Protein AF-A0A1M6JVW1-F1 (afdb_monomer)

Nearest PDB structures (foldseek):
  2lig-assembly1_B  TM=2.835E-01  e=4.542E+00  Salmonella enterica subsp. enterica serovar Typhimurium
  6xz6-assembly2_C  TM=2.545E-01  e=8.395E+00  Trypanosoma brucei brucei TREU927

Solvent-accessible surface area (backbone atoms only — not comparable to full-atom values): 13977 Å² total; per-residue (Å²): 130,88,79,77,76,83,49,75,65,58,50,50,55,51,52,51,50,34,52,52,52,42,52,51,48,53,54,50,50,53,50,36,54,55,52,48,54,52,40,54,51,52,52,25,48,53,46,6,62,68,67,74,52,54,47,70,60,35,36,55,57,49,75,70,47,89,53,65,68,56,51,53,49,53,47,52,52,44,42,67,74,35,76,91,44,52,88,51,43,68,60,50,52,56,46,49,57,50,50,61,62,48,43,57,58,53,54,45,62,76,46,32,36,79,42,76,39,42,62,66,71,41,51,78,72,71,46,64,73,81,47,37,48,51,43,34,31,48,30,90,82,56,83,53,73,68,55,68,70,51,74,64,54,50,71,65,63,49,49,54,49,40,53,53,49,50,54,45,42,51,52,50,51,57,49,49,64,62,47,46,56,74,65,44,48,65,54,51,54,50,50,54,52,53,51,52,54,33,55,77,69,72,53,85,81,78,94,69,84,58,70,66,59,61,50,50,54,51,58,49,62,76,56,65,81,80,69,74,90,77,82,84,83,87,86,86,84,88,131

Sequence (239 aa):
MNEEEPTEADITELEELRIELTENYYGAIGKGISAWSRTESGLVVIAALLLDTKQEKAGLILYSIANFHSWLAIIDELFEMDPRYRALRPDWTVIANRLKKLNDTRVRLAHHALESGKGIEAIVAGEDIEMLLPSLKPSKYDTRTKSKKHSPLQIEQLADFVDELAVVSKGLGELLKRMAPIFLEPKKKLVERVRELRRMAGVVEPEVESTAEKFLKHIDMLNVVGTRDGEHRDQSDGK

Radius of gyration: 25.42 Å; Cα contacts (8 Å, |Δi|>4): 180; chains: 1; bounding box: 47×46×93 Å

Secondary structure (DSSP, 8-state):
---PPPPHHHHHHHHHHHHHHHHHHHHHHHHHHHHHHHHHHHHHHHHHHHTTS-HHHHHHHHHT---HHHHHHHHHHHHHH-GGGGGGHHHHHHHHHHHHHHHHHHHHHHHEEEE----HHHHHTT--GGGTS-EEEE-TT---TTGGGSPPBPHHHHHHHHHHHHHHHHHHHHHHHHHHHHHHHHHHHHHHHHHHHHHHTTPPPPP---HHHHHHHHHHHHHTTSSTTSSS-------

Organism: NCBI:txid722472

Foldseek 3Di:
DPPPDDDPVNLVVLVVVLVVLVVLVVVLLVLLVVLVVLLVLLLLLLQCLLVVHDSVVSNVVCVVDPDPLVSLVSSLVSCVVDPLNVVVNVLSVVLSVLVVVLVVVVVLSVFWDWDSADGCVCVVVVHDPVRHHIWTAGDPPDPDPVSNPDDIQDSVNSVVSSVSSLVSLVSSLVSCVVSLCSRCVVVVVVVVVVVVVCVVVVHDDDDDDDPSVVVVVVSVVSVPPSPPPPPPPDPPDDD

Structure (mmCIF, N/CA/C/O backbone):
data_AF-A0A1M6JVW1-F1
#
_entry.id   AF-A0A1M6JVW1-F1
#
loop_
_atom_site.group_PDB
_atom_site.id
_atom_site.type_symbol
_atom_site.label_atom_id
_atom_site.label_alt_id
_atom_site.label_comp_id
_atom_site.label_asym_id
_atom_site.label_entity_id
_atom_site.label_seq_id
_atom_site.pdbx_PDB_ins_code
_atom_site.Cartn_x
_atom_site.Cartn_y
_atom_site.Cartn_z
_atom_site.occupancy
_atom_site.B_iso_or_equiv
_atom_site.auth_seq_id
_atom_site.auth_comp_id
_atom_site.auth_asym_id
_atom_site.auth_atom_id
_atom_site.pdbx_PDB_model_num
ATOM 1 N N . MET A 1 1 ? 18.459 -5.375 -49.445 1.00 44.84 1 MET A N 1
ATOM 2 C CA . MET A 1 1 ? 17.618 -4.206 -49.127 1.00 44.84 1 MET A CA 1
ATOM 3 C C . MET A 1 1 ? 18.587 -3.090 -48.803 1.00 44.84 1 MET A C 1
ATOM 5 O O . MET A 1 1 ? 19.509 -3.367 -48.052 1.00 44.84 1 MET A O 1
ATOM 9 N N . ASN A 1 2 ? 18.479 -1.922 -49.439 1.00 47.91 2 ASN A N 1
ATOM 10 C CA . ASN A 1 2 ? 19.226 -0.754 -48.970 1.00 47.91 2 ASN A CA 1
ATOM 11 C C . ASN A 1 2 ? 18.579 -0.357 -47.645 1.00 47.91 2 ASN A C 1
ATOM 13 O O . ASN A 1 2 ? 17.420 0.049 -47.648 1.00 47.91 2 ASN A O 1
ATOM 17 N N . GLU A 1 3 ? 19.275 -0.583 -46.540 1.00 59.09 3 GLU A N 1
ATOM 18 C CA . GLU A 1 3 ? 18.918 0.022 -45.262 1.00 59.09 3 GLU A CA 1
ATOM 19 C C . GLU A 1 3 ? 19.263 1.506 -45.405 1.00 59.09 3 GLU A C 1
ATOM 21 O O . GLU A 1 3 ? 20.431 1.862 -45.550 1.00 59.09 3 GLU A O 1
ATOM 26 N N . GLU A 1 4 ? 18.240 2.352 -45.531 1.00 72.12 4 GLU A N 1
ATOM 27 C CA . GLU A 1 4 ? 18.428 3.800 -45.466 1.00 72.12 4 GLU A CA 1
ATOM 28 C C . GLU A 1 4 ? 19.007 4.142 -44.090 1.00 72.12 4 GLU A C 1
ATOM 30 O O . GLU A 1 4 ? 18.475 3.718 -43.063 1.00 72.12 4 GLU A O 1
ATOM 35 N N . GLU A 1 5 ? 20.131 4.861 -44.077 1.00 75.06 5 GLU A N 1
ATOM 36 C CA . GLU A 1 5 ? 20.726 5.352 -42.836 1.00 75.06 5 GLU A CA 1
ATOM 37 C C . GLU A 1 5 ? 19.752 6.335 -42.150 1.00 75.06 5 GLU A C 1
ATOM 39 O O . GLU A 1 5 ? 19.124 7.137 -42.849 1.00 75.06 5 GLU A O 1
ATOM 44 N N . PRO A 1 6 ? 19.618 6.304 -40.807 1.00 77.19 6 PRO A N 1
ATOM 45 C CA . PRO A 1 6 ? 18.737 7.216 -40.077 1.00 77.19 6 PRO A CA 1
ATOM 46 C C . PRO A 1 6 ? 19.098 8.680 -40.342 1.00 77.19 6 PRO A C 1
ATOM 48 O O . PRO A 1 6 ? 20.276 9.046 -40.340 1.00 77.19 6 PRO A O 1
ATOM 51 N N . THR A 1 7 ? 18.095 9.536 -40.525 1.00 85.00 7 THR A N 1
ATOM 52 C CA . THR A 1 7 ? 18.314 10.976 -40.687 1.00 85.00 7 THR A CA 1
ATOM 53 C C . THR A 1 7 ? 18.549 11.664 -39.336 1.00 85.00 7 THR A C 1
ATOM 55 O O . THR A 1 7 ? 18.210 11.143 -38.274 1.00 85.00 7 THR A O 1
ATOM 58 N N . GLU A 1 8 ? 19.107 12.879 -39.354 1.00 82.50 8 GLU A N 1
ATOM 59 C CA . GLU A 1 8 ? 19.278 13.708 -38.146 1.00 82.50 8 GLU A CA 1
ATOM 60 C C . GLU A 1 8 ? 17.934 14.030 -37.458 1.00 82.50 8 GLU A C 1
ATOM 62 O O . GLU A 1 8 ? 17.864 14.144 -36.231 1.00 82.50 8 GLU A O 1
ATOM 67 N N . ALA A 1 9 ? 16.852 14.120 -38.239 1.00 85.19 9 ALA A N 1
ATOM 68 C CA . ALA A 1 9 ? 15.501 14.295 -37.716 1.00 85.19 9 ALA A CA 1
ATOM 69 C C . ALA A 1 9 ? 15.025 13.048 -36.952 1.00 85.19 9 ALA A C 1
ATOM 71 O O . ALA A 1 9 ? 14.539 13.188 -35.832 1.00 85.19 9 ALA A O 1
ATOM 72 N N . ASP A 1 10 ? 15.255 11.846 -37.498 1.00 81.62 10 ASP A N 1
ATOM 73 C CA . ASP A 1 10 ? 14.902 10.579 -36.837 1.00 81.62 10 ASP A CA 1
ATOM 74 C C . ASP A 1 10 ? 15.668 10.405 -35.513 1.00 81.62 10 ASP A C 1
ATOM 76 O O . ASP A 1 10 ? 15.119 9.933 -34.516 1.00 81.62 10 ASP A O 1
ATOM 80 N N . ILE A 1 11 ? 16.939 10.833 -35.485 1.00 81.38 11 ILE A N 1
ATOM 81 C CA . ILE A 1 11 ? 17.765 10.848 -34.268 1.00 81.38 11 ILE A CA 1
ATOM 82 C C . ILE A 1 11 ? 17.163 11.753 -33.196 1.00 81.38 11 ILE A C 1
ATOM 84 O O . ILE A 1 11 ? 17.065 11.356 -32.033 1.00 81.38 11 ILE A O 1
ATOM 88 N N . THR A 1 12 ? 16.755 12.956 -33.592 1.00 84.44 12 THR A N 1
ATOM 89 C CA . THR A 1 12 ? 16.195 13.951 -32.674 1.00 84.44 12 THR A CA 1
ATOM 90 C C . THR A 1 12 ? 14.861 13.482 -32.096 1.00 84.44 12 THR A C 1
ATOM 92 O O . THR A 1 12 ? 14.681 13.515 -30.881 1.00 84.44 12 THR A O 1
ATOM 95 N N . GLU A 1 13 ? 13.960 12.972 -32.940 1.00 85.69 13 GLU A N 1
ATOM 96 C CA . GLU A 1 13 ? 12.643 12.481 -32.516 1.00 85.69 13 GLU A CA 1
ATOM 97 C C . GLU A 1 13 ? 12.758 11.316 -31.519 1.00 85.69 13 GLU A C 1
ATOM 99 O O . GLU A 1 13 ? 12.069 11.289 -30.497 1.00 85.69 13 GLU A O 1
ATOM 104 N N . LEU A 1 14 ? 13.671 10.367 -31.759 1.00 82.06 14 LEU A N 1
ATOM 105 C CA . LEU A 1 14 ? 13.857 9.250 -30.833 1.00 82.06 14 LEU A CA 1
ATOM 106 C C . LEU A 1 14 ? 14.449 9.698 -29.490 1.00 82.06 14 LEU A C 1
ATOM 108 O O . LEU A 1 14 ? 14.078 9.166 -28.442 1.00 82.06 14 LEU A O 1
ATOM 112 N N . GLU A 1 15 ? 15.379 10.652 -29.503 1.00 83.06 15 GLU A N 1
ATOM 113 C CA . GLU A 1 15 ? 15.963 11.200 -28.279 1.00 83.06 15 GLU A CA 1
ATOM 114 C C . GLU A 1 15 ? 14.897 11.907 -27.430 1.00 83.06 15 GLU A C 1
ATOM 116 O O . GLU A 1 15 ? 14.817 11.667 -26.222 1.00 83.06 15 GLU A O 1
ATOM 121 N N . GLU A 1 16 ? 14.028 12.703 -28.059 1.00 87.25 16 GLU A N 1
ATOM 122 C CA . GLU A 1 16 ? 12.881 13.338 -27.401 1.00 87.25 16 GLU A CA 1
ATOM 123 C C . GLU A 1 16 ? 11.942 12.295 -26.780 1.00 87.25 16 GLU A C 1
ATOM 125 O O . GLU A 1 16 ? 11.627 12.376 -25.587 1.00 87.25 16 GLU A O 1
ATOM 130 N N . LEU A 1 17 ? 11.581 11.253 -27.536 1.00 85.19 17 LEU A N 1
ATOM 131 C CA . LEU A 1 17 ? 10.746 10.156 -27.043 1.00 85.19 17 LEU A CA 1
ATOM 132 C C . LEU A 1 17 ? 11.397 9.418 -25.860 1.00 85.19 17 LEU A C 1
ATOM 134 O O . LEU A 1 17 ? 10.728 9.059 -24.887 1.00 85.19 17 LEU A O 1
ATOM 138 N N . ARG A 1 18 ? 12.714 9.188 -25.908 1.00 84.19 18 ARG A N 1
ATOM 139 C CA . ARG A 1 18 ? 13.466 8.530 -24.828 1.00 84.19 18 ARG A CA 1
ATOM 140 C C . ARG A 1 18 ? 13.442 9.354 -23.546 1.00 84.19 18 ARG A C 1
ATOM 142 O O . ARG A 1 18 ? 13.284 8.784 -22.459 1.00 84.19 18 ARG A O 1
ATOM 149 N N . ILE A 1 19 ? 13.613 10.670 -23.660 1.00 86.19 19 ILE A N 1
ATOM 150 C CA . ILE A 1 19 ? 13.535 11.601 -22.529 1.00 86.19 19 ILE A CA 1
ATOM 151 C C . ILE A 1 19 ? 12.128 11.557 -21.931 1.00 86.19 19 ILE A C 1
ATOM 153 O O . ILE A 1 19 ? 11.995 11.295 -20.734 1.00 86.19 19 ILE A O 1
ATOM 157 N N . GLU A 1 20 ? 11.089 11.700 -22.757 1.00 88.56 20 GLU A N 1
ATOM 158 C CA . GLU A 1 20 ? 9.693 11.667 -22.308 1.00 88.56 20 GLU A CA 1
ATOM 159 C C . GLU A 1 20 ? 9.360 10.356 -21.574 1.00 88.56 20 GLU A C 1
ATOM 161 O O . GLU A 1 20 ? 8.833 10.360 -20.458 1.00 88.56 20 GLU A O 1
ATOM 166 N N . LEU A 1 21 ? 9.727 9.208 -22.152 1.00 85.62 21 LEU A N 1
ATOM 167 C CA . LEU A 1 21 ? 9.508 7.902 -21.527 1.00 85.62 21 LEU A CA 1
ATOM 168 C C . LEU A 1 21 ? 10.261 7.765 -20.201 1.00 85.62 21 LEU A C 1
ATOM 170 O O . LEU A 1 21 ? 9.717 7.228 -19.236 1.00 85.62 21 LEU A O 1
ATOM 174 N N . THR A 1 22 ? 11.496 8.262 -20.128 1.00 87.62 22 THR A N 1
ATOM 175 C CA . THR A 1 22 ? 12.300 8.246 -18.898 1.00 87.62 22 THR A CA 1
ATOM 176 C C . THR A 1 22 ? 11.616 9.040 -17.786 1.00 87.62 22 THR A C 1
ATOM 178 O O . THR A 1 22 ? 11.497 8.552 -16.657 1.00 87.62 22 THR A O 1
ATOM 181 N N . GLU A 1 23 ? 11.127 10.241 -18.095 1.00 89.00 23 GLU A N 1
ATOM 182 C CA . GLU A 1 23 ? 10.382 11.076 -17.149 1.00 89.00 23 GLU A CA 1
ATOM 183 C C . GLU A 1 23 ? 9.087 10.396 -16.692 1.00 89.00 23 GLU A C 1
ATOM 185 O O . GLU A 1 23 ? 8.802 10.346 -15.488 1.00 89.00 23 GLU A O 1
ATOM 190 N N . ASN A 1 24 ? 8.351 9.785 -17.624 1.00 88.06 24 ASN A N 1
ATOM 191 C CA . ASN A 1 24 ? 7.141 9.021 -17.330 1.00 88.06 24 ASN A CA 1
ATOM 192 C C . ASN A 1 24 ? 7.422 7.843 -16.384 1.00 88.06 24 ASN A C 1
ATOM 194 O O . ASN A 1 24 ? 6.694 7.657 -15.403 1.00 88.06 24 ASN A O 1
ATOM 198 N N . TYR A 1 25 ? 8.510 7.095 -16.604 1.00 89.56 25 TYR A N 1
ATOM 199 C CA . TYR A 1 25 ? 8.944 6.037 -15.689 1.00 89.56 25 TYR A CA 1
ATOM 200 C C . TYR A 1 25 ? 9.230 6.585 -14.290 1.00 89.56 25 TYR A C 1
ATOM 202 O O . TYR A 1 25 ? 8.686 6.065 -13.315 1.00 89.56 25 TYR A O 1
ATOM 210 N N . TYR A 1 26 ? 10.040 7.640 -14.156 1.00 89.75 26 TYR A N 1
ATOM 211 C CA . TYR A 1 26 ? 10.345 8.215 -12.841 1.00 89.75 26 TYR A CA 1
ATOM 212 C C . TYR A 1 26 ? 9.090 8.700 -12.112 1.00 89.75 26 TYR A C 1
ATOM 214 O O . TYR A 1 26 ? 8.916 8.410 -10.923 1.00 89.75 26 TYR A O 1
ATOM 222 N N . GLY A 1 27 ? 8.193 9.385 -12.823 1.00 90.19 27 GLY A N 1
ATOM 223 C CA . GLY A 1 27 ? 6.918 9.838 -12.278 1.00 90.19 27 GLY A CA 1
ATOM 224 C C . GLY A 1 27 ? 6.055 8.675 -11.786 1.00 90.19 27 GLY A C 1
ATOM 225 O O . GLY A 1 27 ? 5.555 8.702 -10.657 1.00 90.19 27 GLY A O 1
ATOM 226 N N . ALA A 1 28 ? 5.916 7.624 -12.594 1.00 90.12 28 ALA A N 1
ATOM 227 C CA . ALA A 1 28 ? 5.125 6.447 -12.252 1.00 90.12 28 ALA A CA 1
ATOM 228 C C . ALA A 1 28 ? 5.736 5.649 -11.082 1.00 90.12 28 ALA A C 1
ATOM 230 O O . ALA A 1 28 ? 5.013 5.253 -10.164 1.00 90.12 28 ALA A O 1
ATOM 231 N N . ILE A 1 29 ? 7.065 5.489 -11.040 1.00 91.75 29 ILE A N 1
ATOM 232 C CA . ILE A 1 29 ? 7.781 4.835 -9.931 1.00 91.75 29 ILE A CA 1
ATOM 233 C C . ILE A 1 29 ? 7.556 5.616 -8.634 1.00 91.75 29 ILE A C 1
ATOM 235 O O . ILE A 1 29 ? 7.189 5.032 -7.611 1.00 91.75 29 ILE A O 1
ATOM 239 N N . GLY A 1 30 ? 7.740 6.940 -8.671 1.00 91.44 30 GLY A N 1
ATOM 240 C CA . GLY A 1 30 ? 7.556 7.810 -7.511 1.00 91.44 30 GLY A CA 1
ATOM 241 C C . GLY A 1 30 ? 6.132 7.745 -6.956 1.00 91.44 30 GLY A C 1
ATOM 242 O O . GLY A 1 30 ? 5.944 7.596 -5.742 1.00 91.44 30 GLY A O 1
ATOM 243 N N . LYS A 1 31 ? 5.125 7.777 -7.841 1.00 90.88 31 LYS A N 1
ATOM 244 C CA . LYS A 1 31 ? 3.711 7.587 -7.477 1.00 90.88 31 LYS A CA 1
ATOM 245 C C . LYS A 1 31 ? 3.474 6.213 -6.848 1.00 90.88 31 LYS A C 1
ATOM 247 O O . LYS A 1 31 ? 2.900 6.144 -5.761 1.00 90.88 31 LYS A O 1
ATOM 252 N N . GLY A 1 32 ? 3.967 5.144 -7.474 1.00 92.06 32 GLY A N 1
ATOM 253 C CA . GLY A 1 32 ? 3.811 3.770 -6.993 1.00 92.06 32 GLY A CA 1
ATOM 254 C C . GLY A 1 32 ? 4.416 3.540 -5.606 1.00 92.06 32 GLY A C 1
ATOM 255 O O . GLY A 1 32 ? 3.738 3.029 -4.715 1.00 92.06 32 GLY A O 1
ATOM 256 N N . ILE A 1 33 ? 5.660 3.976 -5.379 1.00 92.44 33 ILE A N 1
ATOM 257 C CA . ILE A 1 33 ? 6.336 3.851 -4.074 1.00 92.44 33 ILE A CA 1
ATOM 258 C C . ILE A 1 33 ? 5.596 4.652 -2.997 1.00 92.44 33 ILE A C 1
ATOM 260 O O . ILE A 1 33 ? 5.367 4.156 -1.891 1.00 92.44 33 ILE A O 1
ATOM 264 N N . SER A 1 34 ? 5.181 5.879 -3.322 1.00 92.19 34 SER A N 1
ATOM 265 C CA . SER A 1 34 ? 4.452 6.740 -2.387 1.00 92.19 34 SER A CA 1
ATOM 266 C C . SER A 1 34 ? 3.098 6.141 -1.998 1.00 92.19 34 SER A C 1
ATOM 268 O O . SER A 1 34 ? 2.741 6.124 -0.819 1.00 92.19 34 SER A O 1
ATOM 270 N N . ALA A 1 35 ? 2.348 5.616 -2.968 1.00 91.62 35 ALA A N 1
ATOM 271 C CA . ALA A 1 35 ? 1.074 4.944 -2.729 1.00 91.62 35 ALA A CA 1
ATOM 272 C C . ALA A 1 35 ? 1.246 3.652 -1.908 1.00 91.62 35 ALA A C 1
ATOM 274 O O . ALA A 1 35 ? 0.448 3.378 -1.005 1.00 91.62 35 ALA A O 1
ATOM 275 N N . TRP A 1 36 ? 2.324 2.899 -2.142 1.00 96.06 36 TRP A N 1
ATOM 276 C CA . TRP A 1 36 ? 2.627 1.691 -1.371 1.00 96.06 36 TRP A CA 1
ATOM 277 C C . TRP A 1 36 ? 2.923 2.017 0.093 1.00 96.06 36 TRP A C 1
ATOM 279 O O . TRP A 1 36 ? 2.356 1.402 0.991 1.00 96.06 36 TRP A O 1
ATOM 289 N N . SER A 1 37 ? 3.730 3.046 0.351 1.00 94.00 37 SER A N 1
ATOM 290 C CA . SER A 1 37 ? 4.027 3.520 1.711 1.00 94.00 37 SER A CA 1
ATOM 291 C C . SER A 1 37 ? 2.763 3.935 2.489 1.00 94.00 37 SER A C 1
ATOM 293 O O . SER A 1 37 ? 2.602 3.622 3.675 1.00 94.00 37 SER A O 1
ATOM 295 N N . ARG A 1 38 ? 1.796 4.577 1.819 1.00 91.88 38 ARG A N 1
ATOM 296 C CA . ARG A 1 38 ? 0.492 4.908 2.429 1.00 91.88 38 ARG A CA 1
ATOM 297 C C . ARG A 1 38 ? -0.318 3.655 2.755 1.00 91.88 38 ARG A C 1
ATOM 299 O O . ARG A 1 38 ? -0.926 3.577 3.820 1.00 91.88 38 ARG A O 1
ATOM 306 N N . THR A 1 39 ? -0.291 2.668 1.865 1.00 95.69 39 THR A N 1
ATOM 307 C CA . THR A 1 39 ? -0.929 1.364 2.074 1.00 95.69 39 THR A CA 1
ATOM 308 C C . THR A 1 39 ? -0.327 0.648 3.288 1.00 95.69 39 THR A C 1
ATOM 310 O O . THR A 1 39 ? -1.073 0.212 4.164 1.00 95.69 39 THR A O 1
ATOM 313 N N . GLU A 1 40 ? 1.006 0.587 3.398 1.00 96.75 40 GLU A N 1
ATOM 314 C CA . GLU A 1 40 ? 1.707 0.028 4.566 1.00 96.75 40 GLU A CA 1
ATOM 315 C C . GLU A 1 40 ? 1.298 0.751 5.857 1.00 96.75 40 GLU A C 1
ATOM 317 O O . GLU A 1 40 ? 1.006 0.108 6.866 1.00 96.75 40 GLU A O 1
ATOM 322 N N . SER A 1 41 ? 1.181 2.079 5.809 1.00 95.38 41 SER A N 1
ATOM 323 C CA . SER A 1 41 ? 0.694 2.878 6.939 1.00 95.38 41 SER A CA 1
ATOM 324 C C . SER A 1 41 ? -0.736 2.490 7.341 1.00 95.38 41 SER A C 1
ATOM 326 O O . SER A 1 41 ? -1.006 2.282 8.522 1.00 95.38 41 SER A O 1
ATOM 328 N N . GLY A 1 42 ? -1.644 2.305 6.376 1.00 96.19 42 GLY A N 1
ATOM 329 C CA . GLY A 1 42 ? -3.004 1.813 6.627 1.00 96.19 42 GLY A CA 1
ATOM 330 C C . GLY A 1 42 ? -3.036 0.439 7.306 1.00 96.19 42 GLY A C 1
ATOM 331 O O . GLY A 1 42 ? -3.802 0.235 8.250 1.00 96.19 42 GLY A O 1
ATOM 332 N N . LEU A 1 43 ? -2.161 -0.483 6.891 1.00 98.12 43 LEU A N 1
ATOM 333 C CA . LEU A 1 43 ? -2.016 -1.801 7.523 1.00 98.12 43 LEU A CA 1
ATOM 334 C C . LEU A 1 43 ? -1.539 -1.698 8.976 1.00 98.12 43 LEU A C 1
ATOM 336 O O . LEU A 1 43 ? -2.060 -2.403 9.841 1.00 98.12 43 LEU A O 1
ATOM 340 N N . VAL A 1 44 ? -0.600 -0.792 9.266 1.00 97.81 44 VAL A N 1
ATOM 341 C CA . VAL A 1 44 ? -0.147 -0.515 10.638 1.00 97.81 44 VAL A CA 1
ATOM 342 C C . VAL A 1 44 ? -1.301 -0.010 11.506 1.00 97.81 44 VAL A C 1
ATOM 344 O O . VAL A 1 44 ? -1.440 -0.458 12.646 1.00 97.81 44 VAL A O 1
ATOM 347 N N . VAL A 1 45 ? -2.162 0.871 10.983 1.00 97.12 45 VAL A N 1
ATOM 348 C CA . VAL A 1 45 ? -3.345 1.343 11.724 1.00 97.12 45 VAL A CA 1
ATOM 349 C C . VAL A 1 45 ? -4.317 0.196 12.005 1.00 97.12 45 VAL A C 1
ATOM 351 O O . VAL A 1 45 ? -4.775 0.065 13.140 1.00 97.12 45 VAL A O 1
ATOM 354 N N . ILE A 1 46 ? -4.601 -0.662 11.020 1.00 98.00 46 ILE A N 1
ATOM 355 C CA . ILE A 1 46 ? -5.460 -1.845 11.208 1.00 98.00 46 ILE A CA 1
ATOM 356 C C . ILE A 1 46 ? -4.893 -2.747 12.308 1.00 98.00 46 ILE A C 1
ATOM 358 O O . ILE A 1 46 ? -5.607 -3.091 13.250 1.00 98.00 46 ILE A O 1
ATOM 362 N N . ALA A 1 47 ? -3.604 -3.083 12.232 1.00 98.06 47 ALA A N 1
ATOM 363 C CA . ALA A 1 47 ? -2.949 -3.914 13.237 1.00 98.06 47 ALA A CA 1
ATOM 364 C C . ALA A 1 47 ? -3.008 -3.274 14.633 1.00 98.06 47 ALA A C 1
ATOM 366 O O . ALA A 1 47 ? -3.296 -3.960 15.611 1.00 98.06 47 ALA A O 1
ATOM 367 N N . ALA A 1 48 ? -2.798 -1.958 14.735 1.00 97.38 48 ALA A N 1
ATOM 368 C CA . ALA A 1 48 ? -2.887 -1.234 16.000 1.00 97.38 48 ALA A CA 1
ATOM 369 C C . ALA A 1 48 ? -4.289 -1.301 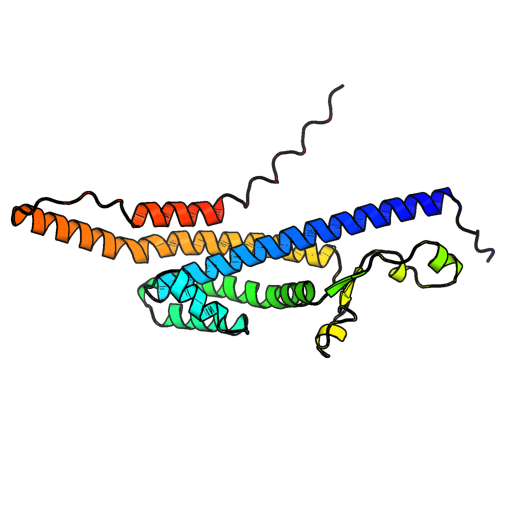16.624 1.00 97.38 48 ALA A C 1
ATOM 371 O O . ALA A 1 48 ? -4.408 -1.473 17.838 1.00 97.38 48 ALA A O 1
ATOM 372 N N . LEU A 1 49 ? -5.340 -1.199 15.803 1.00 96.44 49 LEU A N 1
ATOM 373 C CA . LEU A 1 49 ? -6.730 -1.314 16.250 1.00 96.44 49 LEU A CA 1
ATOM 374 C C . LEU A 1 49 ? -7.071 -2.720 16.738 1.00 96.44 49 LEU A C 1
ATOM 376 O O . LEU A 1 49 ? -7.723 -2.860 17.772 1.00 96.44 49 LEU A O 1
ATOM 380 N N . LEU A 1 50 ? -6.627 -3.748 16.013 1.00 97.19 50 LEU A N 1
ATOM 381 C CA . LEU A 1 50 ? -6.877 -5.142 16.380 1.00 97.19 50 LEU A CA 1
ATOM 382 C C . LEU A 1 50 ? -6.109 -5.551 17.647 1.00 97.19 50 LEU A C 1
ATOM 384 O O . LEU A 1 50 ? -6.645 -6.261 18.490 1.00 97.19 50 LEU A O 1
ATOM 388 N N . LEU A 1 51 ? -4.878 -5.060 17.812 1.00 96.44 51 LEU A N 1
ATOM 389 C CA . LEU A 1 51 ? -4.034 -5.318 18.987 1.00 96.44 51 LEU A CA 1
ATOM 390 C C . LEU A 1 51 ? -4.352 -4.423 20.194 1.00 96.44 51 LEU A C 1
ATOM 392 O O . LEU A 1 51 ? -3.703 -4.554 21.229 1.00 96.44 51 LEU A O 1
ATOM 396 N N . ASP A 1 52 ? -5.285 -3.479 20.053 1.00 95.12 52 ASP A N 1
ATOM 397 C CA . ASP A 1 52 ? -5.571 -2.432 21.038 1.00 95.12 52 ASP A CA 1
ATOM 398 C C . ASP A 1 52 ? -4.306 -1.725 21.566 1.00 95.12 52 ASP A C 1
ATOM 400 O O . ASP A 1 52 ? -4.060 -1.595 22.768 1.00 95.12 52 ASP A O 1
ATOM 404 N N . THR A 1 53 ? -3.460 -1.274 20.639 1.00 95.56 53 THR A N 1
ATOM 405 C CA . THR A 1 53 ? -2.174 -0.642 20.949 1.00 95.56 53 THR A CA 1
ATOM 406 C C . THR A 1 53 ? -1.976 0.661 20.179 1.00 95.56 53 THR A C 1
ATOM 408 O O . THR A 1 53 ? -2.799 1.079 19.366 1.00 95.56 53 THR A O 1
ATOM 411 N N . LYS A 1 54 ? -0.868 1.350 20.463 1.00 94.31 54 LYS A N 1
ATOM 412 C CA . LYS A 1 54 ? -0.477 2.553 19.725 1.00 94.31 54 LYS A CA 1
ATOM 413 C C . LYS A 1 54 ? 0.094 2.184 18.354 1.00 94.31 54 LYS A C 1
ATOM 415 O O . LYS A 1 54 ? 0.786 1.171 18.231 1.00 94.31 54 LYS A O 1
ATOM 420 N N . GLN A 1 55 ? -0.135 3.036 17.356 1.00 95.00 55 GLN A N 1
ATOM 421 C CA . GLN A 1 55 ? 0.326 2.805 15.984 1.00 95.00 55 GLN A CA 1
ATOM 422 C C . GLN A 1 55 ? 1.842 2.615 15.902 1.00 95.00 55 GLN A C 1
ATOM 424 O O . GLN A 1 55 ? 2.304 1.730 15.195 1.00 95.00 55 GLN A O 1
ATOM 429 N N . GLU A 1 56 ? 2.621 3.361 16.686 1.00 96.56 56 GLU A N 1
ATOM 430 C CA . GLU A 1 56 ? 4.084 3.274 16.687 1.00 96.56 56 GLU A CA 1
ATOM 431 C C . GLU A 1 56 ? 4.566 1.899 17.164 1.00 96.56 56 GLU A C 1
ATOM 433 O O . GLU A 1 56 ? 5.533 1.356 16.635 1.00 96.56 56 GLU A O 1
ATOM 438 N N . LYS A 1 57 ? 3.866 1.302 18.139 1.00 97.06 57 LYS A N 1
ATOM 439 C CA . LYS A 1 57 ? 4.185 -0.042 18.638 1.00 97.06 57 LYS A CA 1
ATOM 440 C C . LYS A 1 57 ? 3.819 -1.117 17.620 1.00 97.06 57 LYS A C 1
ATOM 442 O O . L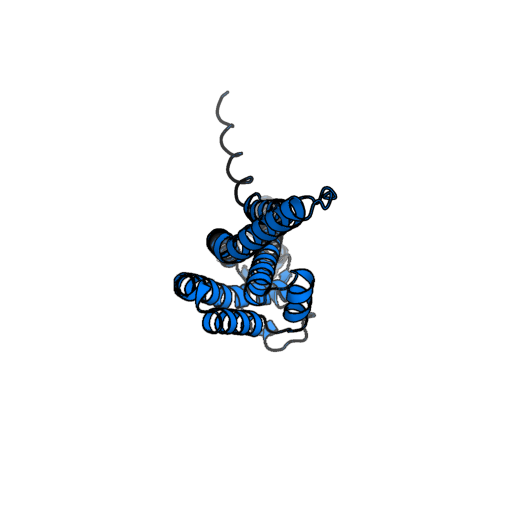YS A 1 57 ? 4.617 -2.020 17.393 1.00 97.06 57 LYS A O 1
ATOM 447 N N . ALA A 1 58 ? 2.638 -1.019 17.009 1.00 97.38 58 ALA A N 1
ATOM 448 C CA . ALA A 1 58 ? 2.234 -1.940 15.948 1.00 97.38 58 ALA A CA 1
ATOM 449 C C . ALA A 1 58 ? 3.181 -1.842 14.742 1.00 97.38 58 ALA A C 1
ATOM 451 O O . ALA A 1 58 ? 3.623 -2.862 14.221 1.00 97.38 58 ALA A O 1
ATOM 452 N N . GLY A 1 59 ? 3.558 -0.619 14.363 1.00 96.56 59 GLY A N 1
ATOM 453 C CA . GLY A 1 59 ? 4.537 -0.343 13.321 1.00 96.56 59 GLY A CA 1
ATOM 454 C C . GLY A 1 59 ? 5.882 -0.982 13.635 1.00 96.56 59 GLY A C 1
ATOM 455 O O . GLY A 1 59 ? 6.394 -1.725 12.809 1.00 96.56 59 GLY A O 1
ATOM 456 N N . LEU A 1 60 ? 6.423 -0.780 14.841 1.00 97.50 60 LEU A N 1
ATOM 457 C CA . LEU A 1 60 ? 7.682 -1.407 15.257 1.00 97.50 60 LEU A CA 1
ATOM 458 C C . LEU A 1 60 ? 7.644 -2.936 15.112 1.00 97.50 60 LEU A C 1
ATOM 460 O O . LEU A 1 60 ? 8.605 -3.527 14.626 1.00 97.50 60 LEU A O 1
ATOM 464 N N . ILE A 1 61 ? 6.534 -3.570 15.502 1.00 95.75 61 ILE A N 1
ATOM 465 C CA . ILE A 1 61 ? 6.357 -5.019 15.362 1.00 95.75 61 ILE A CA 1
ATOM 466 C C . ILE A 1 61 ? 6.347 -5.414 13.883 1.00 95.75 61 ILE A C 1
ATOM 468 O O . ILE A 1 61 ? 7.133 -6.272 13.487 1.00 95.75 61 ILE A O 1
ATOM 472 N N . LEU A 1 62 ? 5.510 -4.782 13.056 1.00 96.88 62 LEU A N 1
ATOM 473 C CA . LEU A 1 62 ? 5.404 -5.128 11.637 1.00 96.88 62 LEU A CA 1
ATOM 474 C C . LEU A 1 62 ? 6.723 -4.874 10.896 1.00 96.88 62 LEU A C 1
ATOM 476 O O . LEU A 1 62 ? 7.261 -5.793 10.288 1.00 96.88 62 LEU A O 1
ATOM 480 N N . TYR A 1 63 ? 7.321 -3.689 11.029 1.00 96.69 63 TYR A N 1
ATOM 481 C CA . TYR A 1 63 ? 8.592 -3.350 10.378 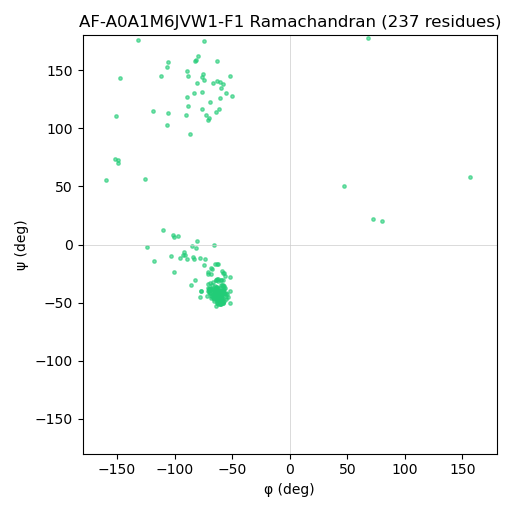1.00 96.69 63 TYR A CA 1
ATOM 482 C C . TYR A 1 63 ? 9.785 -4.190 10.864 1.00 96.69 63 TYR A C 1
ATOM 484 O O . TYR A 1 63 ? 10.790 -4.264 10.160 1.00 96.69 63 TYR A O 1
ATOM 492 N N . SER A 1 64 ? 9.682 -4.880 12.008 1.00 96.62 64 SER A N 1
ATOM 493 C CA . SER A 1 64 ? 10.692 -5.867 12.425 1.00 96.62 64 SER A CA 1
ATOM 494 C C . SER A 1 64 ? 10.645 -7.177 11.620 1.00 96.62 64 SER A C 1
ATOM 496 O O . SER A 1 64 ? 11.582 -7.974 11.673 1.00 96.62 64 SER A O 1
ATOM 498 N N . ILE A 1 65 ? 9.581 -7.402 10.842 1.00 96.75 65 ILE A N 1
ATOM 499 C CA . ILE A 1 65 ? 9.356 -8.605 10.041 1.00 96.75 65 ILE A CA 1
ATOM 500 C C . ILE A 1 65 ? 9.608 -8.277 8.567 1.00 96.75 65 ILE A C 1
ATOM 502 O O . ILE A 1 65 ? 8.840 -7.556 7.939 1.00 96.75 65 ILE A O 1
ATOM 506 N N . ALA A 1 66 ? 10.653 -8.858 7.975 1.00 91.94 66 ALA A N 1
ATOM 507 C CA . ALA A 1 66 ? 11.041 -8.550 6.594 1.00 91.94 66 ALA A CA 1
ATOM 508 C C . ALA A 1 66 ? 10.038 -9.035 5.526 1.00 91.94 66 ALA A C 1
ATOM 510 O O . ALA A 1 66 ? 9.997 -8.498 4.420 1.00 91.94 66 ALA A O 1
ATOM 511 N N . ASN A 1 67 ? 9.255 -10.076 5.823 1.00 94.38 67 ASN A N 1
ATOM 512 C CA . ASN A 1 67 ? 8.322 -10.669 4.869 1.00 94.38 67 ASN A CA 1
ATOM 513 C C . ASN A 1 67 ? 6.942 -10.003 4.952 1.00 94.38 67 ASN A C 1
ATOM 515 O O . ASN A 1 67 ? 6.196 -10.225 5.905 1.00 94.38 67 ASN A O 1
ATOM 519 N N . PHE A 1 68 ? 6.567 -9.264 3.908 1.00 96.25 68 PHE A N 1
ATOM 520 C CA . PHE A 1 68 ? 5.268 -8.595 3.817 1.00 96.25 68 PHE A CA 1
ATOM 521 C C . PHE A 1 68 ? 4.076 -9.564 3.891 1.00 96.25 68 PHE A C 1
ATOM 523 O O . PHE A 1 68 ? 3.058 -9.258 4.507 1.00 96.25 68 PHE A O 1
ATOM 530 N N . HIS A 1 69 ? 4.192 -10.781 3.347 1.00 97.06 69 HIS A N 1
ATOM 531 C CA . HIS A 1 69 ? 3.114 -11.771 3.455 1.00 97.06 69 HIS A CA 1
ATOM 532 C C . HIS A 1 69 ? 2.853 -12.190 4.904 1.00 97.06 69 HIS A C 1
ATOM 534 O O . HIS A 1 69 ? 1.709 -12.477 5.258 1.00 97.06 69 HIS A O 1
ATOM 540 N N . SER A 1 70 ? 3.887 -12.184 5.751 1.00 98.12 70 SER A N 1
ATOM 541 C CA . SER A 1 70 ? 3.736 -12.449 7.181 1.00 98.12 70 SER A CA 1
ATOM 542 C C . SER A 1 70 ? 2.938 -11.348 7.877 1.00 98.12 70 SER A C 1
ATOM 544 O O . SER A 1 70 ? 2.177 -11.660 8.785 1.00 98.12 70 SER A O 1
ATOM 546 N N . TRP A 1 71 ? 3.031 -10.090 7.430 1.00 98.06 71 TRP A N 1
ATOM 547 C CA . TRP A 1 71 ? 2.194 -9.012 7.970 1.00 98.06 71 TRP A CA 1
ATOM 548 C C . TRP A 1 71 ? 0.720 -9.284 7.693 1.00 98.06 71 TRP A C 1
ATOM 550 O O . TRP A 1 71 ? -0.108 -9.214 8.597 1.00 98.06 71 TRP A O 1
ATOM 560 N N . LEU A 1 72 ? 0.399 -9.637 6.445 1.00 98.44 72 LEU A N 1
ATOM 561 C CA . LEU A 1 72 ? -0.974 -9.931 6.037 1.00 98.44 72 LEU A CA 1
ATOM 562 C C . LEU A 1 72 ? -1.537 -11.147 6.780 1.00 98.44 72 LEU A C 1
ATOM 564 O O . LEU A 1 72 ? -2.699 -11.125 7.167 1.00 98.44 72 LEU A O 1
ATOM 568 N N . ALA A 1 73 ? -0.719 -12.179 7.003 1.00 98.38 73 ALA A N 1
ATOM 569 C CA . ALA A 1 73 ? -1.114 -13.346 7.787 1.00 98.38 73 ALA A CA 1
ATOM 570 C C . ALA A 1 73 ? -1.403 -12.980 9.251 1.00 98.38 73 ALA A C 1
ATOM 572 O O . ALA A 1 73 ? -2.442 -13.360 9.773 1.00 98.38 73 ALA A O 1
ATOM 573 N N . ILE A 1 74 ? -0.538 -12.182 9.889 1.00 98.25 74 ILE A N 1
ATOM 574 C CA . ILE A 1 74 ? -0.764 -11.708 11.263 1.00 98.25 74 ILE A CA 1
ATOM 575 C C . ILE A 1 74 ? -2.077 -10.930 11.358 1.00 98.25 74 ILE A C 1
ATOM 577 O O . ILE A 1 74 ? -2.857 -11.161 12.274 1.00 98.25 74 ILE A O 1
ATOM 581 N N . ILE A 1 75 ? -2.346 -10.023 10.417 1.00 98.38 75 ILE A N 1
ATOM 582 C CA . ILE A 1 75 ? -3.592 -9.249 10.433 1.00 98.38 75 ILE A CA 1
ATOM 583 C C . ILE A 1 75 ? -4.814 -10.160 10.224 1.00 98.38 75 ILE A C 1
ATOM 585 O O . ILE A 1 75 ? -5.824 -9.963 10.892 1.00 98.38 75 ILE A O 1
ATOM 589 N N . ASP A 1 76 ? -4.731 -11.170 9.353 1.00 98.38 76 ASP A N 1
ATOM 590 C CA . ASP A 1 76 ? -5.818 -12.142 9.154 1.00 98.38 76 ASP A CA 1
ATOM 591 C C . ASP A 1 76 ? -6.129 -12.938 10.433 1.00 98.38 76 ASP A C 1
ATOM 593 O O . ASP A 1 76 ? -7.289 -13.023 10.837 1.00 98.38 76 ASP A O 1
ATOM 597 N N . GLU A 1 77 ? -5.096 -13.413 11.133 1.00 98.25 77 GLU A N 1
ATOM 598 C CA . GLU A 1 77 ? -5.229 -14.074 12.439 1.00 98.25 77 GLU A CA 1
ATOM 599 C C . GLU A 1 77 ? -5.843 -13.138 13.490 1.00 98.25 77 GLU A C 1
ATOM 601 O O . GLU A 1 77 ? -6.730 -13.527 14.247 1.00 98.25 77 GLU A O 1
ATOM 606 N N . LEU A 1 78 ? -5.435 -11.867 13.512 1.00 97.88 78 LEU A N 1
ATOM 607 C CA . LEU A 1 78 ? -6.000 -10.876 14.427 1.00 97.88 78 LEU A CA 1
ATOM 608 C C . LEU A 1 78 ? -7.490 -10.605 14.157 1.00 97.88 78 LEU A C 1
ATOM 610 O O . LEU A 1 78 ? -8.262 -10.442 15.104 1.00 97.88 78 LEU A O 1
ATOM 614 N N . PHE A 1 79 ? -7.917 -10.590 12.890 1.00 97.88 79 PHE A N 1
ATOM 615 C CA . PHE A 1 79 ? -9.340 -10.530 12.533 1.00 97.88 79 PHE A CA 1
ATOM 616 C C . PHE A 1 79 ? -10.105 -11.778 12.985 1.00 97.88 79 PHE A C 1
ATOM 618 O O . PHE A 1 79 ? -11.274 -11.677 13.359 1.00 97.88 79 PHE A O 1
ATOM 625 N N . GLU A 1 80 ? -9.477 -12.952 12.936 1.00 96.81 80 GLU A N 1
ATOM 626 C CA . GLU A 1 80 ? -10.084 -14.206 13.381 1.00 96.81 80 GLU A CA 1
ATOM 627 C C . GLU A 1 80 ? -10.243 -14.272 14.906 1.00 96.81 80 GLU A C 1
ATOM 629 O O . GLU A 1 80 ? -11.281 -14.723 15.400 1.00 96.81 80 GLU A O 1
ATOM 634 N N . MET A 1 81 ? -9.257 -13.765 15.648 1.00 97.19 81 MET A N 1
ATOM 635 C CA . MET A 1 81 ? -9.242 -13.772 17.112 1.00 97.19 81 MET A CA 1
ATOM 636 C C . MET A 1 81 ? -10.246 -12.809 17.750 1.00 97.19 81 MET A C 1
ATOM 638 O O . MET A 1 81 ? -10.657 -13.045 18.885 1.00 97.19 81 MET A O 1
ATOM 642 N N . ASP A 1 82 ? -10.641 -11.733 17.062 1.00 95.94 82 ASP A N 1
ATOM 643 C CA . ASP A 1 82 ? -11.546 -10.721 17.607 1.00 95.94 82 ASP A CA 1
ATOM 644 C C . ASP A 1 82 ? -12.958 -10.806 16.990 1.00 95.94 82 ASP A C 1
ATOM 646 O O . ASP A 1 82 ? -13.207 -10.291 15.892 1.00 95.94 82 ASP A O 1
ATOM 650 N N . PRO A 1 83 ? -13.948 -11.378 17.713 1.00 96.12 83 PRO A N 1
ATOM 651 C CA . PRO A 1 83 ? -15.306 -11.546 17.204 1.00 96.12 83 PRO A CA 1
ATOM 652 C C . PRO A 1 83 ? -15.992 -10.235 16.809 1.00 96.12 83 PRO A C 1
ATOM 654 O O . PRO A 1 83 ? -16.919 -10.266 15.995 1.00 96.12 83 PRO A O 1
ATOM 657 N N . ARG A 1 84 ? -15.556 -9.091 17.357 1.00 96.50 84 ARG A N 1
ATOM 658 C CA . ARG A 1 84 ? -16.141 -7.772 17.065 1.00 96.50 84 ARG A CA 1
ATOM 659 C C . ARG A 1 84 ? -15.981 -7.392 15.598 1.00 96.50 84 ARG A C 1
ATOM 661 O O . ARG A 1 84 ? -16.835 -6.696 15.055 1.00 96.50 84 ARG A O 1
ATOM 668 N N . TYR A 1 85 ? -14.921 -7.871 14.951 1.00 97.12 85 TYR A N 1
ATOM 669 C CA . TYR A 1 85 ? -14.602 -7.547 13.564 1.00 97.12 85 TYR A CA 1
ATOM 670 C C . TYR A 1 85 ? -15.004 -8.640 12.568 1.00 97.12 85 TYR A C 1
ATOM 672 O O . TYR A 1 85 ? -14.741 -8.499 11.374 1.00 97.12 85 TYR A O 1
ATOM 680 N N . ARG A 1 86 ? -15.704 -9.698 13.007 1.00 97.06 86 ARG A N 1
ATOM 681 C CA . ARG A 1 86 ? -16.101 -10.834 12.152 1.00 97.06 86 ARG A CA 1
ATOM 682 C C . ARG A 1 86 ? -16.814 -10.403 10.867 1.00 97.06 86 ARG A C 1
ATOM 684 O O . ARG A 1 86 ? -16.547 -10.960 9.807 1.00 97.06 86 ARG A O 1
ATOM 691 N N . ALA A 1 87 ? -17.691 -9.404 10.954 1.00 97.75 87 ALA A N 1
ATOM 692 C CA . ALA A 1 87 ? -18.443 -8.892 9.807 1.00 97.75 87 ALA A CA 1
ATOM 693 C C . ALA A 1 87 ? -17.565 -8.178 8.761 1.00 97.75 87 ALA A C 1
ATOM 695 O O . ALA A 1 87 ? -17.975 -8.053 7.613 1.00 97.75 87 ALA A O 1
ATOM 696 N N . LEU A 1 88 ? -16.369 -7.719 9.141 1.00 98.12 88 LEU A N 1
ATOM 697 C CA . LEU A 1 88 ? -15.439 -7.005 8.262 1.00 98.12 88 LEU A CA 1
ATOM 698 C C . LEU A 1 88 ? -14.387 -7.925 7.624 1.00 98.12 88 LEU A C 1
ATOM 700 O O . LEU A 1 88 ? -13.689 -7.511 6.698 1.00 98.12 88 LEU A O 1
ATOM 704 N N . ARG A 1 89 ? -14.275 -9.175 8.095 1.00 97.25 89 ARG A N 1
ATOM 705 C CA . ARG A 1 89 ? -13.287 -10.145 7.605 1.00 97.25 89 ARG A CA 1
ATOM 706 C C . ARG A 1 89 ? -13.375 -10.394 6.090 1.00 97.25 89 ARG A C 1
ATOM 708 O O . ARG A 1 89 ? -12.317 -10.402 5.469 1.00 97.25 89 ARG A O 1
ATOM 715 N N . PRO A 1 90 ? -14.561 -10.545 5.461 1.00 98.25 90 PRO A N 1
ATOM 716 C CA . PRO A 1 90 ? -14.635 -10.757 4.013 1.00 98.25 90 PRO A CA 1
ATOM 717 C C . PRO A 1 90 ? -13.959 -9.643 3.202 1.00 98.25 90 PRO A C 1
ATOM 719 O O . PRO A 1 90 ? -13.212 -9.927 2.266 1.00 98.25 90 PRO A O 1
ATOM 722 N N . ASP A 1 91 ? -14.150 -8.385 3.602 1.00 97.94 91 ASP A N 1
ATOM 723 C CA . ASP A 1 91 ? -13.545 -7.238 2.921 1.00 97.94 91 ASP A CA 1
ATOM 724 C C . ASP A 1 91 ? -12.031 -7.201 3.127 1.00 97.94 91 ASP A C 1
ATOM 726 O O . ASP A 1 91 ? -11.275 -6.983 2.177 1.00 97.94 91 ASP A O 1
ATOM 730 N N . TRP A 1 92 ? -11.579 -7.485 4.354 1.00 98.25 92 TRP A N 1
ATOM 731 C CA . TRP A 1 92 ? -10.158 -7.664 4.642 1.00 98.25 92 TRP A CA 1
ATOM 732 C C . TRP A 1 92 ? -9.535 -8.746 3.751 1.00 98.25 92 TRP A C 1
ATOM 734 O O . TRP A 1 92 ? -8.494 -8.506 3.143 1.00 98.25 92 TRP A O 1
ATOM 744 N N . THR A 1 93 ? -10.173 -9.909 3.603 1.00 98.12 93 THR A N 1
ATOM 745 C CA . THR A 1 93 ? -9.658 -11.005 2.770 1.00 98.12 93 THR A CA 1
ATOM 746 C C . THR A 1 93 ? -9.495 -10.585 1.307 1.00 98.12 93 THR A C 1
ATOM 748 O O . THR A 1 93 ? -8.480 -10.910 0.683 1.00 98.12 93 THR A O 1
ATOM 751 N N . VAL A 1 94 ? -10.452 -9.832 0.751 1.00 98.19 94 VAL A N 1
ATOM 752 C CA . VAL A 1 94 ? -10.350 -9.292 -0.617 1.00 98.19 94 VAL A CA 1
ATOM 753 C C . VAL A 1 94 ? -9.146 -8.356 -0.741 1.00 98.19 94 VAL A C 1
ATOM 755 O O . VAL A 1 94 ? -8.331 -8.522 -1.654 1.00 98.19 94 VAL A O 1
ATOM 758 N N . ILE A 1 95 ? -8.993 -7.422 0.199 1.00 98.31 95 ILE A N 1
ATOM 759 C CA . ILE A 1 95 ? -7.876 -6.468 0.246 1.00 98.31 95 ILE A CA 1
ATOM 760 C C . ILE A 1 95 ? -6.534 -7.205 0.361 1.00 98.31 95 ILE A C 1
ATOM 762 O O . ILE A 1 95 ? -5.630 -6.985 -0.447 1.00 98.31 95 ILE A O 1
ATOM 766 N N . ALA A 1 96 ? -6.411 -8.127 1.316 1.00 98.19 96 ALA A N 1
ATOM 767 C CA . ALA A 1 96 ? -5.191 -8.885 1.569 1.00 98.19 96 ALA A CA 1
ATOM 768 C C . ALA A 1 96 ? -4.766 -9.708 0.346 1.00 98.19 96 ALA A C 1
ATOM 770 O O . ALA A 1 96 ? -3.584 -9.757 0.006 1.00 98.19 96 ALA A O 1
ATOM 771 N N . ASN A 1 97 ? -5.713 -10.329 -0.360 1.00 97.69 97 ASN A N 1
ATOM 772 C CA . ASN A 1 97 ? -5.407 -11.100 -1.563 1.00 97.69 97 ASN A CA 1
ATOM 773 C C . ASN A 1 97 ? -4.927 -10.223 -2.724 1.00 97.69 97 ASN A C 1
ATOM 775 O O . ASN A 1 97 ? -4.039 -10.645 -3.465 1.00 97.69 97 ASN A O 1
ATOM 779 N N . ARG A 1 98 ? -5.456 -9.002 -2.871 1.00 97.50 98 ARG A N 1
ATOM 780 C CA . ARG A 1 98 ? -4.940 -8.033 -3.852 1.00 97.50 98 ARG A CA 1
ATOM 781 C C . ARG A 1 98 ? -3.529 -7.575 -3.491 1.00 97.50 98 ARG A C 1
ATOM 783 O O . ARG A 1 98 ? -2.638 -7.640 -4.333 1.00 97.50 98 ARG A O 1
ATOM 790 N N . LEU A 1 99 ? -3.286 -7.239 -2.225 1.00 97.75 99 LEU A N 1
ATOM 791 C CA . LEU A 1 99 ? -1.959 -6.852 -1.732 1.00 97.75 99 LEU A CA 1
ATOM 792 C C . LEU A 1 99 ? -0.894 -7.929 -1.955 1.00 97.75 99 LEU A C 1
ATOM 794 O O . LEU A 1 99 ? 0.230 -7.607 -2.334 1.00 97.75 99 LEU A O 1
ATOM 798 N N . LYS A 1 100 ? -1.242 -9.211 -1.774 1.00 96.31 100 LYS A N 1
ATOM 799 C CA . LYS A 1 100 ? -0.331 -10.330 -2.070 1.00 96.31 100 LYS A CA 1
ATOM 800 C C . LYS A 1 100 ? 0.127 -10.320 -3.529 1.00 96.31 100 LYS A C 1
ATOM 802 O O . LYS A 1 100 ? 1.306 -10.545 -3.768 1.00 96.31 100 LYS A O 1
ATOM 807 N N . LYS A 1 101 ? -0.778 -10.042 -4.474 1.00 95.19 101 LYS A N 1
ATOM 808 C CA . LYS A 1 101 ? -0.461 -9.976 -5.911 1.00 95.19 101 LYS A CA 1
ATOM 809 C C . LYS A 1 101 ? 0.404 -8.761 -6.249 1.00 95.19 101 LYS A C 1
ATOM 811 O O . LYS A 1 101 ? 1.352 -8.878 -7.014 1.00 95.19 101 LYS A O 1
ATOM 816 N N . LEU A 1 102 ? 0.109 -7.610 -5.644 1.00 96.31 102 LEU A N 1
ATOM 817 C CA . LEU A 1 102 ? 0.848 -6.365 -5.885 1.00 96.31 102 LEU A CA 1
ATOM 818 C C . LEU A 1 102 ? 2.265 -6.377 -5.288 1.00 96.31 102 LEU A C 1
ATOM 820 O O . LEU A 1 102 ? 3.145 -5.668 -5.777 1.00 96.31 102 LEU A O 1
ATOM 824 N N . ASN A 1 103 ? 2.510 -7.198 -4.261 1.00 95.00 103 ASN A N 1
ATOM 825 C CA . ASN A 1 103 ? 3.821 -7.302 -3.622 1.00 95.00 103 ASN A CA 1
ATOM 826 C C . ASN A 1 103 ? 4.931 -7.713 -4.605 1.00 95.00 103 ASN A C 1
ATOM 828 O O . ASN A 1 103 ? 6.045 -7.210 -4.488 1.00 95.00 103 ASN A O 1
ATOM 832 N N . ASP A 1 104 ? 4.640 -8.563 -5.593 1.00 90.62 104 ASP A N 1
ATOM 833 C CA . ASP A 1 104 ? 5.638 -8.979 -6.585 1.00 90.62 104 ASP A CA 1
ATOM 834 C C . ASP A 1 104 ? 6.134 -7.788 -7.414 1.00 90.62 104 ASP A C 1
ATOM 836 O O . ASP A 1 104 ? 7.343 -7.584 -7.554 1.00 90.62 104 ASP A O 1
ATOM 840 N N . THR A 1 105 ? 5.219 -6.943 -7.899 1.00 92.44 105 THR A N 1
ATOM 841 C CA . THR A 1 105 ? 5.578 -5.715 -8.623 1.00 92.44 105 THR A CA 1
ATOM 842 C C . THR A 1 105 ? 6.326 -4.737 -7.723 1.00 92.44 105 THR A C 1
ATOM 844 O O . THR A 1 105 ? 7.354 -4.199 -8.133 1.00 92.44 105 THR A O 1
ATOM 847 N N . ARG A 1 106 ? 5.900 -4.566 -6.466 1.00 93.50 106 ARG A N 1
ATOM 848 C CA . ARG A 1 106 ? 6.616 -3.725 -5.493 1.00 93.50 106 ARG A CA 1
ATOM 849 C C . ARG A 1 106 ? 8.042 -4.212 -5.234 1.00 93.50 106 ARG A C 1
ATOM 851 O O . ARG A 1 106 ? 8.966 -3.405 -5.161 1.00 93.50 106 ARG A O 1
ATOM 858 N N . VAL A 1 107 ? 8.243 -5.521 -5.079 1.00 90.56 107 VAL A N 1
ATOM 859 C CA . VAL A 1 107 ? 9.577 -6.108 -4.888 1.00 90.56 107 VAL A CA 1
ATOM 860 C C . VAL A 1 107 ? 10.432 -5.885 -6.132 1.00 90.56 107 VAL A C 1
ATOM 862 O O . VAL A 1 107 ? 11.583 -5.479 -5.997 1.00 90.56 107 VAL A O 1
ATOM 865 N N . ARG A 1 108 ? 9.874 -6.069 -7.335 1.00 90.25 108 ARG A N 1
ATOM 866 C CA . ARG A 1 108 ? 10.575 -5.758 -8.591 1.00 90.25 108 ARG A CA 1
ATOM 867 C C . ARG A 1 108 ? 10.983 -4.287 -8.648 1.00 90.25 108 ARG A C 1
ATOM 869 O O . ARG A 1 108 ? 12.151 -4.019 -8.890 1.00 90.25 108 ARG A O 1
ATOM 876 N N . LEU A 1 109 ? 10.097 -3.347 -8.315 1.00 90.12 109 LEU A N 1
ATOM 877 C CA . LEU A 1 109 ? 10.417 -1.912 -8.269 1.00 90.12 109 LEU A CA 1
ATOM 878 C C . LEU A 1 109 ? 11.570 -1.567 -7.316 1.00 90.12 109 LEU A C 1
ATOM 880 O O . LEU A 1 109 ? 12.364 -0.685 -7.618 1.00 90.12 109 LEU A O 1
ATOM 884 N N . ALA A 1 110 ? 11.698 -2.270 -6.189 1.00 87.31 110 ALA A N 1
ATOM 885 C CA . ALA A 1 110 ? 12.791 -2.045 -5.240 1.00 87.31 110 ALA A CA 1
ATOM 886 C C . ALA A 1 110 ? 14.154 -2.587 -5.718 1.00 87.31 110 ALA A C 1
ATOM 888 O O . ALA A 1 110 ? 15.193 -2.231 -5.160 1.00 87.31 110 ALA A O 1
ATOM 889 N N . HIS A 1 111 ? 14.154 -3.482 -6.706 1.00 86.75 111 HIS A N 1
ATOM 890 C CA . HIS A 1 111 ? 15.340 -4.206 -7.173 1.00 86.75 111 HIS A CA 1
ATOM 891 C C . HIS A 1 111 ? 15.703 -3.920 -8.629 1.00 86.75 111 HIS A C 1
ATOM 893 O O . HIS A 1 111 ? 16.804 -4.253 -9.078 1.00 86.75 111 HIS A O 1
ATOM 899 N N . HIS A 1 112 ? 14.789 -3.311 -9.373 1.00 89.12 112 HIS A N 1
ATOM 900 C CA . HIS A 1 112 ? 15.012 -2.894 -10.740 1.00 89.12 112 HIS A CA 1
ATOM 901 C C . HIS A 1 112 ? 15.596 -1.481 -10.762 1.00 89.12 112 HIS A C 1
ATOM 903 O O . HIS A 1 112 ? 15.275 -0.642 -9.924 1.00 89.12 112 HIS A O 1
ATOM 909 N N . ALA A 1 113 ? 16.472 -1.230 -11.725 1.00 88.19 113 ALA A N 1
ATOM 910 C CA . ALA A 1 113 ? 16.977 0.092 -12.046 1.00 88.19 113 ALA A CA 1
ATOM 911 C C . ALA A 1 113 ? 16.433 0.501 -13.414 1.00 88.19 113 ALA A C 1
ATOM 913 O O . ALA A 1 113 ? 16.273 -0.346 -14.298 1.00 88.19 113 ALA A O 1
ATOM 914 N N . LEU A 1 114 ? 16.145 1.791 -13.575 1.00 87.31 114 LEU A N 1
ATOM 915 C CA . LEU A 1 114 ? 15.828 2.339 -14.883 1.00 87.31 114 LEU A CA 1
ATOM 916 C C . LEU A 1 114 ? 17.126 2.402 -15.688 1.00 87.31 114 LEU A C 1
ATOM 918 O O . LEU A 1 114 ? 18.040 3.153 -15.347 1.00 87.31 114 LEU A O 1
ATOM 922 N N . GLU A 1 115 ? 17.223 1.577 -16.723 1.00 84.25 115 GLU A N 1
ATOM 923 C CA . GLU A 1 115 ? 18.240 1.752 -17.750 1.00 84.25 115 GLU A CA 1
ATOM 924 C C . GLU A 1 115 ? 17.716 2.782 -18.742 1.00 84.25 115 GLU A C 1
ATOM 926 O O . GLU A 1 115 ? 16.586 2.662 -19.208 1.00 84.25 115 GLU A O 1
ATOM 931 N N . SER A 1 116 ? 18.533 3.784 -19.065 1.00 70.00 116 SER A N 1
ATOM 932 C CA . SER A 1 116 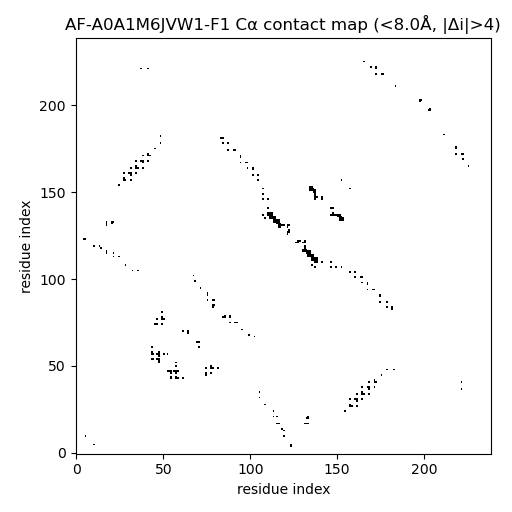? 18.180 4.908 -19.943 1.00 70.00 116 SER A CA 1
ATOM 933 C C . SER A 1 116 ? 17.916 4.515 -21.401 1.00 70.00 116 SER A C 1
ATOM 935 O O . SER A 1 116 ? 17.650 5.390 -22.213 1.00 70.00 116 SER A O 1
ATOM 937 N N . GLY A 1 117 ? 18.026 3.228 -21.744 1.00 69.69 117 GLY A N 1
ATOM 938 C CA . GLY A 1 117 ? 18.149 2.784 -23.127 1.00 69.69 117 GLY A CA 1
ATOM 939 C C . GLY A 1 117 ? 19.488 3.211 -23.744 1.00 69.69 117 GLY A C 1
ATOM 940 O O . GLY A 1 117 ? 20.328 3.845 -23.091 1.00 69.69 117 GLY A O 1
ATOM 941 N N . LYS A 1 118 ? 19.710 2.818 -24.993 1.00 65.81 118 LYS A N 1
ATOM 942 C CA . LYS A 1 118 ? 20.832 3.209 -25.849 1.00 65.81 118 LYS A CA 1
ATOM 943 C C . LYS A 1 118 ? 20.330 4.189 -26.920 1.00 65.81 118 LYS A C 1
ATOM 945 O O . LYS A 1 118 ? 19.152 4.184 -27.249 1.00 65.81 118 LYS A O 1
ATOM 950 N N . GLY A 1 119 ? 21.194 5.068 -27.423 1.00 60.91 119 GLY A N 1
ATOM 951 C CA . GLY A 1 119 ? 20.839 5.987 -28.516 1.00 60.91 119 GLY A CA 1
ATOM 952 C C . GLY A 1 119 ? 20.751 5.283 -29.876 1.00 60.91 119 GLY A C 1
ATOM 953 O O . GLY A 1 119 ? 21.076 4.098 -29.981 1.00 60.91 119 GLY A O 1
ATOM 954 N N . ILE A 1 120 ? 20.337 6.003 -30.927 1.00 61.09 120 ILE A N 1
ATOM 955 C CA . ILE A 1 120 ? 20.250 5.467 -32.304 1.00 61.09 120 ILE A CA 1
ATOM 956 C C . ILE A 1 120 ? 21.580 4.914 -32.811 1.00 61.09 120 ILE A C 1
ATOM 958 O O . ILE A 1 120 ? 21.584 3.997 -33.632 1.00 61.09 120 ILE A O 1
ATOM 962 N N . GLU A 1 121 ? 22.707 5.378 -32.273 1.00 61.78 121 GLU A N 1
ATOM 963 C CA . GLU A 1 121 ? 24.029 4.851 -32.606 1.00 61.78 121 GLU A CA 1
ATOM 964 C C . GLU A 1 121 ? 24.127 3.336 -32.352 1.00 61.78 121 GLU A C 1
ATOM 966 O O . GLU A 1 121 ? 24.881 2.643 -33.032 1.00 61.78 121 GLU A O 1
ATOM 971 N N . ALA A 1 122 ? 23.329 2.802 -31.419 1.00 63.72 122 ALA A N 1
ATOM 972 C CA . ALA A 1 122 ? 23.212 1.370 -31.171 1.00 63.72 122 ALA A CA 1
ATOM 973 C C . ALA A 1 122 ? 22.490 0.617 -32.304 1.00 63.72 122 ALA A C 1
ATOM 975 O O . ALA A 1 122 ? 22.926 -0.472 -32.668 1.00 63.72 122 ALA A O 1
ATOM 976 N N . ILE A 1 123 ? 21.451 1.199 -32.916 1.00 60.91 123 ILE A N 1
ATOM 977 C CA . ILE A 1 123 ? 20.762 0.610 -34.085 1.00 60.91 123 ILE A CA 1
ATOM 978 C C . ILE A 1 123 ? 21.705 0.562 -35.276 1.00 60.91 123 ILE A C 1
ATOM 980 O O . ILE A 1 123 ? 21.803 -0.458 -35.949 1.00 60.91 123 ILE A O 1
ATOM 984 N N . VAL A 1 124 ? 22.431 1.660 -35.512 1.00 61.56 124 VAL A N 1
ATOM 985 C CA . VAL A 1 124 ? 23.416 1.756 -36.600 1.00 61.56 124 VAL A CA 1
ATOM 986 C C . VAL A 1 124 ? 24.539 0.727 -36.405 1.00 61.56 124 VAL A C 1
ATOM 988 O O . VAL A 1 124 ? 25.086 0.205 -37.373 1.00 61.56 124 VAL A O 1
ATOM 991 N N . ALA A 1 125 ? 24.846 0.368 -35.155 1.00 65.31 125 ALA A N 1
ATOM 992 C CA . ALA A 1 125 ? 25.770 -0.710 -34.808 1.00 65.31 125 ALA A CA 1
ATOM 993 C C . ALA A 1 125 ? 25.155 -2.129 -34.878 1.00 65.31 125 ALA A C 1
ATOM 995 O O . ALA A 1 125 ? 25.843 -3.103 -34.560 1.00 65.31 125 ALA A O 1
ATOM 996 N N . GLY A 1 126 ? 23.892 -2.264 -35.298 1.00 64.75 126 GLY A N 1
ATOM 997 C CA . GLY A 1 126 ? 23.177 -3.535 -35.436 1.00 64.75 126 GLY A CA 1
ATOM 998 C C . GLY A 1 126 ? 22.626 -4.103 -34.125 1.00 64.75 126 GLY A C 1
ATOM 999 O O . GLY A 1 126 ? 22.393 -5.310 -34.033 1.00 64.75 126 GLY A O 1
ATOM 1000 N N . GLU A 1 127 ? 22.465 -3.277 -33.091 1.00 68.94 127 GLU A N 1
ATOM 1001 C CA . GLU A 1 127 ? 21.860 -3.701 -31.831 1.00 68.94 127 GLU A CA 1
ATOM 1002 C C . GLU A 1 127 ? 20.325 -3.688 -31.877 1.00 68.94 127 GLU A C 1
ATOM 1004 O O . GLU A 1 127 ? 19.697 -3.010 -32.688 1.00 68.94 127 GLU A O 1
ATOM 1009 N N . ASP A 1 128 ? 19.720 -4.467 -30.980 1.00 66.19 128 ASP A N 1
ATOM 1010 C CA . ASP A 1 128 ? 18.274 -4.674 -30.922 1.00 66.19 128 ASP A CA 1
ATOM 1011 C C . ASP A 1 128 ? 17.518 -3.388 -30.535 1.00 66.19 128 ASP A C 1
ATOM 1013 O O . ASP A 1 128 ? 17.919 -2.671 -29.613 1.00 66.19 128 ASP A O 1
ATOM 1017 N N . ILE A 1 129 ? 16.382 -3.137 -31.191 1.00 65.00 129 ILE A N 1
ATOM 1018 C CA . ILE A 1 129 ? 15.491 -1.988 -30.952 1.00 65.00 129 ILE A CA 1
ATOM 1019 C C . ILE A 1 129 ? 14.999 -1.967 -29.499 1.00 65.00 129 ILE A C 1
ATOM 1021 O O . ILE A 1 129 ? 14.827 -0.896 -28.917 1.00 65.00 129 ILE A O 1
ATOM 1025 N N . GLU A 1 130 ? 14.850 -3.131 -28.859 1.00 60.91 130 GLU A N 1
ATOM 1026 C CA . GLU A 1 130 ? 14.500 -3.222 -27.434 1.00 60.91 130 GLU A CA 1
ATOM 1027 C C . GLU A 1 130 ? 15.549 -2.588 -26.500 1.00 60.91 130 GLU A C 1
ATOM 1029 O O . GLU A 1 130 ? 15.260 -2.313 -25.332 1.00 60.91 130 GLU A O 1
ATOM 1034 N N . MET A 1 131 ? 16.774 -2.340 -26.981 1.00 64.56 131 MET A N 1
ATOM 1035 C CA . MET A 1 131 ? 17.809 -1.648 -26.211 1.00 64.56 131 MET A CA 1
ATOM 1036 C C . MET A 1 131 ? 17.692 -0.128 -26.268 1.00 64.56 131 MET A C 1
ATOM 1038 O O . MET A 1 131 ? 18.358 0.526 -25.472 1.00 64.56 131 MET A O 1
ATOM 1042 N N . LEU A 1 132 ? 16.875 0.434 -27.159 1.00 68.69 132 LEU A N 1
ATOM 1043 C CA . LEU A 1 132 ? 16.770 1.880 -27.365 1.00 68.69 132 LEU A CA 1
ATOM 1044 C C . LEU A 1 132 ? 1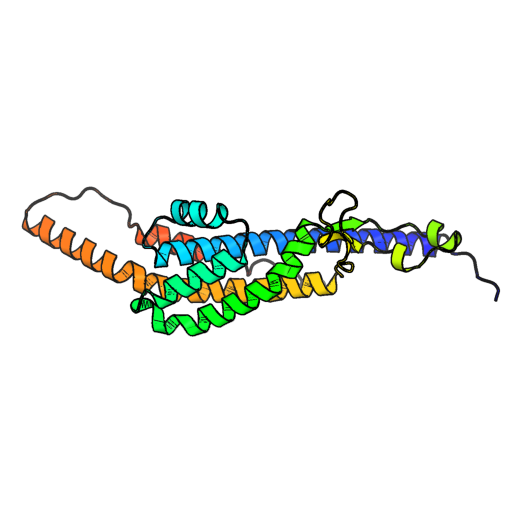5.958 2.593 -26.299 1.00 68.69 132 LEU A C 1
ATOM 1046 O O . LEU A 1 132 ? 16.288 3.700 -25.878 1.00 68.69 132 LEU A O 1
ATOM 1050 N N . LEU A 1 133 ? 14.867 1.956 -25.883 1.00 75.12 133 LEU A N 1
ATOM 1051 C CA . LEU A 1 133 ? 13.901 2.582 -25.002 1.00 75.12 133 LEU A CA 1
ATOM 1052 C C . LEU A 1 133 ? 14.263 2.344 -23.532 1.00 75.12 133 LEU A C 1
ATOM 1054 O O . LEU A 1 133 ? 14.838 1.303 -23.178 1.00 75.12 133 LEU A O 1
ATOM 1058 N N . PRO A 1 134 ? 13.910 3.288 -22.643 1.00 81.50 134 PRO A N 1
ATOM 1059 C CA . PRO A 1 134 ? 14.114 3.107 -21.221 1.00 81.50 134 PRO A CA 1
ATOM 1060 C C . PRO A 1 134 ? 13.345 1.887 -20.722 1.00 81.50 134 PRO A C 1
ATOM 1062 O O . PRO A 1 134 ? 12.203 1.640 -21.112 1.00 81.50 134 PRO A O 1
ATOM 1065 N N . SER A 1 135 ? 13.962 1.115 -19.834 1.00 83.81 135 SER A N 1
ATOM 1066 C CA . SER A 1 135 ? 13.326 -0.080 -19.278 1.00 83.81 135 SER A CA 1
ATOM 1067 C C . SER A 1 135 ? 13.760 -0.338 -17.842 1.00 83.81 135 SER A C 1
ATOM 1069 O O . SER A 1 135 ? 14.911 -0.120 -17.456 1.00 83.81 135 SER A O 1
ATOM 1071 N N . LEU A 1 136 ? 12.824 -0.825 -17.025 1.00 86.31 136 LEU A N 1
ATOM 1072 C CA . LEU A 1 136 ? 13.094 -1.206 -15.640 1.00 86.31 136 LEU A CA 1
ATOM 1073 C C . LEU A 1 136 ? 13.594 -2.645 -15.580 1.00 86.31 136 LEU A C 1
ATOM 1075 O O . LEU A 1 136 ? 12.800 -3.590 -15.511 1.00 86.31 136 LEU A O 1
ATOM 1079 N N . LYS A 1 137 ? 14.915 -2.817 -15.564 1.00 87.69 137 LYS A N 1
ATOM 1080 C CA . LYS A 1 137 ? 15.574 -4.130 -15.518 1.00 87.69 137 LYS A CA 1
ATOM 1081 C C . LYS A 1 137 ? 16.154 -4.422 -14.140 1.00 87.69 137 LYS A C 1
ATOM 1083 O O . LYS A 1 137 ? 16.450 -3.485 -13.400 1.00 87.69 137 LYS A O 1
ATOM 1088 N N . PRO A 1 138 ? 16.360 -5.701 -13.773 1.00 87.31 138 PRO A N 1
ATOM 1089 C CA . PRO A 1 138 ? 17.078 -6.043 -12.552 1.00 87.31 138 PRO A CA 1
ATOM 1090 C C 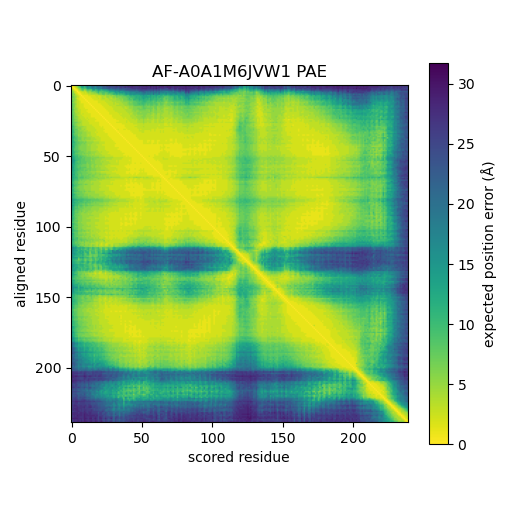. PRO A 1 138 ? 18.413 -5.298 -12.469 1.00 87.31 138 PRO A C 1
ATOM 1092 O O . PRO A 1 138 ? 19.212 -5.341 -13.404 1.00 87.31 138 PRO A O 1
ATOM 1095 N N . SER A 1 139 ? 18.667 -4.616 -11.351 1.00 86.50 139 SER A N 1
ATOM 1096 C CA . SER A 1 139 ? 19.897 -3.844 -11.188 1.00 86.50 139 SER A CA 1
ATOM 1097 C C . SER A 1 139 ? 21.128 -4.743 -11.315 1.00 86.50 139 SER A C 1
ATOM 1099 O O . SER A 1 139 ? 21.217 -5.796 -10.678 1.00 86.50 139 SER A O 1
ATOM 1101 N N . LYS A 1 140 ? 22.136 -4.294 -12.075 1.00 84.75 140 LYS A N 1
ATOM 1102 C CA . LYS A 1 140 ? 23.431 -4.991 -12.193 1.00 84.75 140 LYS A CA 1
ATOM 1103 C C . LYS A 1 140 ? 24.138 -5.180 -10.845 1.00 84.75 140 LYS A C 1
ATOM 1105 O O . LYS A 1 140 ? 24.931 -6.109 -10.689 1.00 84.75 140 LYS A O 1
ATOM 1110 N N . TYR A 1 141 ? 23.822 -4.321 -9.875 1.00 86.25 141 TYR A N 1
ATOM 1111 C CA . TYR A 1 141 ? 24.352 -4.364 -8.514 1.00 86.25 141 TYR A CA 1
ATOM 1112 C C . TYR A 1 141 ? 23.487 -5.179 -7.545 1.00 86.25 141 TYR A C 1
ATOM 1114 O O . TYR A 1 141 ? 23.909 -5.402 -6.410 1.00 86.25 141 TYR A O 1
ATOM 1122 N N . ASP A 1 142 ? 22.302 -5.648 -7.955 1.00 83.00 142 ASP A N 1
ATOM 1123 C CA . ASP A 1 142 ? 21.520 -6.560 -7.123 1.00 83.00 142 ASP A CA 1
ATOM 1124 C C . ASP A 1 142 ? 22.234 -7.918 -7.060 1.00 83.00 142 ASP A C 1
ATOM 1126 O O . ASP A 1 142 ? 22.518 -8.552 -8.076 1.00 83.00 142 ASP A O 1
ATOM 1130 N N . THR A 1 143 ? 22.561 -8.380 -5.858 1.00 84.94 143 THR A N 1
ATOM 1131 C CA . THR A 1 143 ? 23.239 -9.662 -5.635 1.00 84.94 143 THR A CA 1
ATOM 1132 C C . THR A 1 143 ? 22.266 -10.842 -5.592 1.00 84.94 143 THR A C 1
ATOM 1134 O O . TH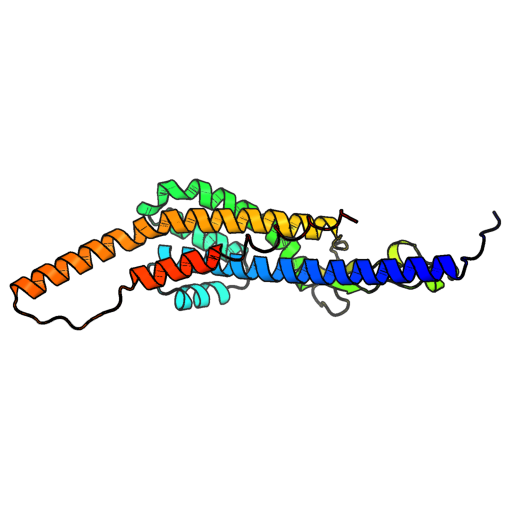R A 1 143 ? 22.692 -11.998 -5.642 1.00 84.94 143 THR A O 1
ATOM 1137 N N . ARG A 1 144 ? 20.953 -10.592 -5.541 1.00 83.06 144 ARG A N 1
ATOM 1138 C CA . ARG A 1 144 ? 19.921 -11.626 -5.413 1.00 83.06 144 ARG A CA 1
ATOM 1139 C C . ARG A 1 144 ? 19.704 -12.348 -6.741 1.00 83.06 144 ARG A C 1
ATOM 1141 O O . ARG A 1 144 ? 19.190 -11.792 -7.708 1.00 83.06 144 ARG A O 1
ATOM 1148 N N . THR A 1 145 ? 20.000 -13.646 -6.772 1.00 83.00 145 THR A N 1
ATOM 1149 C CA . THR A 1 145 ? 19.847 -14.489 -7.974 1.00 83.00 145 THR A CA 1
ATOM 1150 C C . THR A 1 145 ? 18.409 -14.545 -8.497 1.00 83.00 145 THR A C 1
ATOM 1152 O O . THR A 1 145 ? 18.208 -14.696 -9.697 1.00 83.00 145 THR A O 1
ATOM 1155 N N . LYS A 1 146 ? 17.406 -14.435 -7.612 1.00 82.19 146 LYS A N 1
ATOM 1156 C CA . LYS A 1 146 ? 15.990 -14.414 -8.011 1.00 82.19 146 LYS A CA 1
ATOM 1157 C C . LYS A 1 146 ? 15.637 -13.132 -8.767 1.00 82.19 146 LYS A C 1
ATOM 1159 O O . LYS A 1 146 ? 15.061 -13.234 -9.842 1.00 82.19 146 LYS A O 1
ATOM 1164 N N . SER A 1 147 ? 16.063 -11.969 -8.262 1.00 78.94 147 SER A N 1
ATOM 1165 C CA . SER A 1 147 ? 15.837 -10.667 -8.903 1.00 78.94 147 SER A CA 1
ATOM 1166 C C . SER A 1 147 ? 16.324 -10.656 -10.353 1.00 78.94 147 SER A C 1
ATOM 1168 O O . SER A 1 147 ? 15.589 -10.265 -11.249 1.00 78.94 147 SER A O 1
ATOM 1170 N N . LYS A 1 148 ? 17.528 -11.192 -10.603 1.00 82.06 148 LYS A N 1
ATOM 1171 C CA . LYS A 1 148 ? 18.149 -11.233 -11.941 1.00 82.06 148 LYS A CA 1
ATOM 1172 C C . LYS A 1 148 ? 17.398 -12.066 -12.983 1.00 82.06 148 LYS A C 1
ATOM 1174 O O . LYS A 1 148 ? 17.699 -11.948 -14.163 1.00 82.06 148 LYS A O 1
ATOM 1179 N N . LYS A 1 149 ? 16.476 -12.937 -12.563 1.00 85.50 149 LYS A N 1
ATOM 1180 C CA . LYS A 1 149 ? 15.688 -13.792 -13.465 1.00 85.50 149 LYS A CA 1
ATOM 1181 C C . LYS A 1 149 ? 14.358 -13.166 -13.874 1.00 85.50 149 LYS A C 1
ATOM 1183 O O . LYS A 1 149 ? 13.672 -13.736 -14.717 1.00 85.50 149 LYS A O 1
ATOM 1188 N N . HIS A 1 150 ? 13.962 -12.053 -13.258 1.00 85.12 150 HIS A N 1
ATOM 1189 C CA . HIS A 1 150 ? 12.720 -11.390 -13.625 1.00 85.12 150 HIS A CA 1
ATOM 1190 C C . HIS A 1 150 ? 12.873 -10.662 -14.956 1.00 85.12 150 HIS A C 1
ATOM 1192 O O . HIS A 1 150 ? 13.903 -10.048 -15.232 1.00 85.12 150 HIS A O 1
ATOM 1198 N N . SER A 1 151 ? 11.815 -10.715 -15.760 1.00 86.19 151 SER A N 1
ATOM 1199 C CA . SER A 1 151 ? 11.711 -9.907 -16.967 1.00 86.19 151 SER A CA 1
ATOM 1200 C C . SER A 1 151 ? 11.695 -8.414 -16.614 1.00 86.19 151 SER A C 1
ATOM 1202 O O . SER A 1 151 ? 11.308 -8.055 -15.489 1.00 86.19 151 SER A O 1
ATOM 1204 N N . PRO A 1 152 ? 12.053 -7.531 -17.559 1.00 86.25 152 PRO A N 1
ATOM 1205 C CA . PRO A 1 152 ? 11.858 -6.096 -17.399 1.00 86.25 152 PRO A CA 1
ATOM 1206 C C . PRO A 1 152 ? 10.411 -5.765 -17.000 1.00 86.25 152 PRO A C 1
ATOM 1208 O O . PRO A 1 152 ? 9.473 -6.483 -17.364 1.00 86.25 152 PRO A O 1
ATOM 1211 N N . LEU A 1 153 ? 10.237 -4.736 -16.171 1.00 86.75 153 LEU A N 1
ATOM 1212 C CA . LEU A 1 153 ? 8.918 -4.212 -15.815 1.00 86.75 153 LEU A CA 1
ATOM 1213 C C . LEU A 1 153 ? 8.538 -3.150 -16.846 1.00 86.75 153 LEU A C 1
ATOM 1215 O O . LEU A 1 153 ? 9.260 -2.166 -16.992 1.00 86.75 153 LEU A O 1
ATOM 1219 N N . GLN A 1 154 ? 7.437 -3.380 -17.556 1.00 85.25 154 GLN A N 1
ATOM 1220 C CA . GLN A 1 154 ? 6.951 -2.462 -18.587 1.00 85.25 154 GLN A CA 1
ATOM 1221 C C . GLN A 1 154 ? 6.154 -1.308 -17.970 1.00 85.25 154 GLN A C 1
ATOM 1223 O O . GLN A 1 154 ? 5.646 -1.429 -16.848 1.00 85.25 154 GLN A O 1
ATOM 1228 N N . ILE A 1 155 ? 6.035 -0.195 -18.695 1.00 84.38 155 ILE A N 1
ATOM 1229 C CA . ILE A 1 155 ? 5.347 1.007 -18.208 1.00 84.38 155 ILE A CA 1
ATOM 1230 C C . ILE A 1 155 ? 3.858 0.745 -17.945 1.00 84.38 155 ILE A C 1
ATOM 1232 O O . ILE A 1 155 ? 3.328 1.207 -16.937 1.00 84.38 155 ILE A O 1
ATOM 1236 N N . GLU A 1 156 ? 3.204 -0.084 -18.761 1.00 86.12 156 GLU A N 1
ATOM 1237 C CA . GLU A 1 156 ? 1.799 -0.472 -18.593 1.00 86.12 156 GLU A CA 1
ATOM 1238 C C . GLU A 1 156 ? 1.613 -1.270 -17.301 1.00 86.12 156 GLU A C 1
ATOM 1240 O O . GLU A 1 156 ? 0.705 -1.006 -16.524 1.00 86.12 156 GLU A O 1
ATOM 1245 N N . GLN A 1 157 ? 2.547 -2.180 -17.000 1.00 89.44 157 GLN A N 1
ATOM 1246 C CA . GLN A 1 157 ? 2.524 -2.952 -15.753 1.00 89.44 157 GLN A CA 1
ATOM 1247 C C . GLN A 1 157 ? 2.692 -2.057 -14.520 1.00 89.44 157 GLN A C 1
ATOM 1249 O O . GLN A 1 157 ? 2.211 -2.391 -13.434 1.00 89.44 157 GLN A O 1
ATOM 1254 N N . LEU A 1 158 ? 3.413 -0.943 -14.664 1.00 89.81 158 LEU A N 1
ATOM 1255 C CA . LEU A 1 158 ? 3.580 0.040 -13.606 1.00 89.81 158 LEU A CA 1
ATOM 1256 C C . LEU A 1 158 ? 2.331 0.915 -13.445 1.00 89.81 158 LEU A C 1
ATOM 1258 O O . LEU A 1 158 ? 1.941 1.187 -12.310 1.00 89.81 158 LEU A O 1
ATOM 1262 N N . ALA A 1 159 ? 1.691 1.307 -14.547 1.00 89.19 159 ALA A N 1
ATOM 1263 C CA . ALA A 1 159 ? 0.407 2.003 -14.527 1.00 89.19 159 ALA A CA 1
ATOM 1264 C C . ALA A 1 159 ? -0.677 1.141 -13.855 1.00 89.19 159 ALA A C 1
ATOM 1266 O O . ALA A 1 159 ? -1.260 1.572 -12.861 1.00 89.19 159 ALA A O 1
ATOM 1267 N N . ASP A 1 160 ? -0.827 -0.117 -14.284 1.00 92.31 160 ASP A N 1
ATOM 1268 C CA . ASP A 1 160 ? -1.751 -1.091 -13.687 1.00 92.31 160 ASP A CA 1
ATOM 1269 C C . ASP A 1 160 ? -1.497 -1.267 -12.184 1.00 92.31 160 ASP A C 1
ATOM 1271 O O . ASP A 1 160 ? -2.423 -1.336 -11.374 1.00 92.31 160 ASP A O 1
ATOM 1275 N N . PHE A 1 161 ? -0.221 -1.324 -11.784 1.00 94.44 161 PHE A N 1
ATOM 1276 C CA . PHE A 1 161 ? 0.156 -1.407 -10.377 1.00 94.44 161 PHE A CA 1
ATOM 1277 C C . PHE A 1 161 ? -0.302 -0.180 -9.584 1.00 94.44 161 PHE A C 1
ATOM 1279 O O . PHE A 1 161 ? -0.822 -0.343 -8.480 1.00 94.44 161 PHE A O 1
ATOM 1286 N N . VAL A 1 162 ? -0.113 1.031 -10.115 1.00 93.31 162 VAL A N 1
ATOM 1287 C CA . VAL A 1 162 ? -0.543 2.275 -9.459 1.00 93.31 162 VAL A CA 1
ATOM 1288 C C . VAL A 1 162 ? -2.065 2.313 -9.312 1.00 93.31 162 VAL A C 1
ATOM 1290 O O . VAL A 1 162 ? -2.556 2.622 -8.221 1.00 93.31 162 VAL A O 1
ATOM 1293 N N . ASP A 1 163 ? -2.802 1.944 -10.357 1.00 93.19 163 ASP A N 1
ATOM 1294 C CA . ASP A 1 163 ? -4.267 1.957 -10.363 1.00 93.19 163 ASP A CA 1
ATOM 1295 C C . ASP A 1 163 ? -4.851 0.933 -9.382 1.00 93.19 163 ASP A C 1
ATOM 1297 O O . ASP A 1 163 ? -5.678 1.271 -8.526 1.00 93.19 163 ASP A O 1
ATOM 1301 N N . GLU A 1 164 ? -4.365 -0.309 -9.412 1.00 95.38 164 GLU A N 1
ATOM 1302 C CA . GLU A 1 164 ? -4.782 -1.345 -8.462 1.00 95.38 164 GLU A CA 1
ATOM 1303 C C . GLU A 1 164 ? -4.452 -0.957 -7.014 1.00 95.38 164 GLU A C 1
ATOM 1305 O O . GLU A 1 164 ? -5.239 -1.196 -6.090 1.00 95.38 164 GLU A O 1
ATOM 1310 N N . LEU A 1 165 ? -3.310 -0.307 -6.791 1.00 94.38 165 LEU A N 1
ATOM 1311 C CA . LEU A 1 165 ? -2.913 0.153 -5.466 1.00 94.38 165 LEU A CA 1
ATOM 1312 C C . LEU A 1 165 ? -3.799 1.299 -4.959 1.00 94.38 165 LEU A C 1
ATOM 1314 O O . LEU A 1 165 ? -4.085 1.360 -3.759 1.00 94.38 165 LEU A O 1
ATOM 1318 N N . ALA A 1 166 ? -4.292 2.165 -5.847 1.00 92.69 166 ALA A N 1
ATOM 1319 C CA . ALA A 1 166 ? -5.284 3.183 -5.507 1.00 92.69 166 ALA A CA 1
ATOM 1320 C C . ALA A 1 166 ? -6.619 2.548 -5.083 1.00 92.69 166 ALA A C 1
ATOM 1322 O O . ALA A 1 166 ? -7.191 2.930 -4.055 1.00 92.69 166 ALA A O 1
ATOM 1323 N N . VAL A 1 167 ? -7.079 1.519 -5.803 1.00 94.69 167 VAL A N 1
ATOM 1324 C CA . VAL A 1 167 ? -8.286 0.754 -5.443 1.00 94.69 167 VAL A CA 1
ATOM 1325 C C . VAL A 1 167 ? -8.124 0.090 -4.074 1.00 94.69 167 VAL A C 1
ATOM 1327 O O . VAL A 1 167 ? -9.021 0.164 -3.229 1.00 94.69 167 VAL A O 1
ATOM 1330 N N . VAL A 1 168 ? -6.974 -0.537 -3.821 1.00 96.12 168 VAL A N 1
ATOM 1331 C CA . VAL A 1 168 ? -6.666 -1.166 -2.530 1.00 96.12 168 VAL A CA 1
ATOM 1332 C C . VAL A 1 168 ? -6.593 -0.136 -1.401 1.00 96.12 168 VAL A C 1
ATOM 1334 O O . VAL A 1 168 ? -7.171 -0.361 -0.337 1.00 96.12 168 VAL A O 1
ATOM 1337 N N . SER A 1 169 ? -5.951 1.010 -1.634 1.00 94.19 169 SER A N 1
ATOM 1338 C CA . SER A 1 169 ? -5.860 2.108 -0.662 1.00 94.19 169 SER A CA 1
ATOM 1339 C C . SER A 1 169 ? -7.241 2.635 -0.276 1.00 94.19 169 SER A C 1
ATOM 1341 O O . SER A 1 169 ? -7.529 2.824 0.907 1.00 94.19 169 SER A O 1
ATOM 1343 N N . LYS A 1 170 ? -8.132 2.805 -1.259 1.00 94.31 170 LYS A N 1
ATOM 1344 C CA . LYS A 1 170 ? -9.528 3.185 -1.018 1.00 94.31 170 LYS A CA 1
ATOM 1345 C C . LYS A 1 170 ? -10.255 2.139 -0.170 1.00 94.31 170 LYS A C 1
ATOM 1347 O O . LYS A 1 170 ? -10.883 2.499 0.825 1.00 94.31 170 LYS A O 1
ATOM 1352 N N . GLY A 1 171 ? -10.117 0.856 -0.511 1.00 95.81 171 GLY A N 1
ATOM 1353 C CA . GLY A 1 171 ? -10.706 -0.243 0.261 1.00 95.81 171 GLY A CA 1
ATOM 1354 C C . GLY A 1 171 ? -10.213 -0.284 1.712 1.00 95.81 171 GLY A C 1
ATOM 1355 O O . GLY A 1 171 ? -11.010 -0.472 2.632 1.00 95.81 171 GLY A O 1
ATOM 1356 N N . LEU A 1 172 ? -8.920 -0.032 1.944 1.00 96.62 172 LEU A N 1
ATOM 1357 C CA . LEU A 1 172 ? -8.354 0.107 3.291 1.00 96.62 172 LEU A CA 1
ATOM 1358 C C . LEU A 1 172 ? -8.967 1.288 4.053 1.00 96.62 172 LEU A C 1
ATOM 1360 O O . LEU A 1 172 ? -9.332 1.137 5.219 1.00 96.62 172 LEU A O 1
ATOM 1364 N N . GLY A 1 173 ? -9.124 2.445 3.405 1.00 94.50 173 GLY A N 1
ATOM 1365 C CA . GLY A 1 173 ? -9.772 3.615 3.999 1.00 94.50 173 GLY A CA 1
ATOM 1366 C C . GLY A 1 173 ? -11.224 3.342 4.410 1.00 94.50 173 GLY A C 1
ATOM 1367 O O . GLY A 1 173 ? -11.643 3.698 5.514 1.00 94.50 173 GLY A O 1
ATOM 1368 N N . GLU A 1 174 ? -11.989 2.657 3.561 1.00 96.56 174 GLU A N 1
ATOM 1369 C CA . GLU A 1 174 ? -13.372 2.246 3.842 1.00 96.56 174 GLU A CA 1
ATOM 1370 C C . GLU A 1 174 ? -13.463 1.201 4.965 1.00 96.56 174 GLU A C 1
ATOM 1372 O O . GLU A 1 174 ? -14.367 1.260 5.805 1.00 96.56 174 GLU A O 1
ATOM 1377 N N . LEU A 1 175 ? -12.518 0.259 5.019 1.00 97.44 175 LEU A N 1
ATOM 1378 C CA . LEU A 1 175 ? -12.408 -0.706 6.111 1.00 97.44 175 LEU A CA 1
ATOM 1379 C C . LEU A 1 175 ? -12.116 0.005 7.441 1.00 97.44 175 LEU A C 1
ATOM 1381 O O . LEU A 1 175 ? -12.836 -0.202 8.418 1.00 97.44 175 LEU A O 1
ATOM 1385 N N . LEU A 1 176 ? -11.128 0.904 7.468 1.00 96.81 176 LEU A N 1
ATOM 1386 C CA . LEU A 1 176 ? -10.751 1.678 8.655 1.00 96.81 176 LEU A CA 1
ATOM 1387 C C . LEU A 1 176 ? -11.905 2.531 9.193 1.00 96.81 176 LEU A C 1
ATOM 1389 O O . LEU A 1 176 ? -12.135 2.549 10.403 1.00 96.81 176 LEU A O 1
ATOM 1393 N N . LYS A 1 177 ? -12.679 3.181 8.313 1.00 95.56 177 LYS A N 1
ATOM 1394 C CA . LYS A 1 177 ? -13.879 3.944 8.705 1.00 95.56 177 LYS A CA 1
ATOM 1395 C C . LYS A 1 177 ? -14.905 3.083 9.443 1.00 95.56 177 LYS A C 1
ATOM 1397 O O . LYS A 1 177 ? -15.539 3.570 10.374 1.00 95.56 177 LYS A O 1
ATOM 1402 N N . ARG A 1 178 ? -15.048 1.807 9.066 1.00 97.19 178 ARG A N 1
ATOM 1403 C CA . ARG A 1 178 ? -15.958 0.853 9.726 1.00 97.19 178 ARG A CA 1
ATOM 1404 C C . ARG A 1 178 ? -15.364 0.223 10.984 1.00 97.19 178 ARG A C 1
ATOM 1406 O O . ARG A 1 178 ? -16.106 -0.065 11.917 1.00 97.19 178 ARG A O 1
ATOM 1413 N N . MET A 1 179 ? -14.045 0.054 11.053 1.00 96.62 179 MET A N 1
ATOM 1414 C CA . MET A 1 179 ? -13.361 -0.422 12.262 1.00 96.62 179 MET A CA 1
ATOM 1415 C C . MET A 1 179 ? -13.351 0.626 13.383 1.00 96.62 179 MET A C 1
ATOM 1417 O O . MET A 1 179 ? -13.495 0.282 14.555 1.00 96.62 179 MET A O 1
ATOM 1421 N N . ALA A 1 180 ? -13.203 1.906 13.035 1.00 93.75 180 ALA A N 1
ATOM 1422 C CA . ALA A 1 180 ? -13.110 3.005 13.990 1.00 93.75 180 ALA A CA 1
ATOM 1423 C C . ALA A 1 180 ? -14.244 3.041 15.041 1.00 93.75 180 ALA A C 1
ATOM 1425 O O . ALA A 1 180 ? -13.919 3.110 16.229 1.00 93.75 180 ALA A O 1
ATOM 1426 N N . PRO A 1 181 ? -15.546 2.974 14.691 1.00 94.31 181 PRO A N 1
ATOM 1427 C CA . PRO A 1 181 ? -16.616 2.973 15.692 1.00 94.31 181 PRO A CA 1
ATOM 1428 C C . PRO A 1 181 ? -16.580 1.733 16.595 1.00 94.31 181 PRO A C 1
ATOM 1430 O O . PRO A 1 181 ? -16.731 1.874 17.807 1.00 94.31 181 PRO A O 1
ATOM 1433 N N . ILE A 1 182 ? -16.280 0.549 16.046 1.00 95.81 182 ILE A N 1
ATOM 1434 C CA . ILE A 1 182 ? -16.171 -0.707 16.814 1.00 95.81 182 ILE A CA 1
ATOM 1435 C C . ILE A 1 182 ? -15.114 -0.575 17.921 1.00 95.81 182 ILE A C 1
ATOM 1437 O O . ILE A 1 182 ? -15.318 -1.024 19.051 1.00 95.81 182 ILE A O 1
ATOM 1441 N N . PHE A 1 183 ? -13.998 0.086 17.612 1.00 93.38 183 PHE A N 1
ATOM 1442 C CA . PHE A 1 183 ? -12.913 0.326 18.557 1.00 93.38 183 PHE A CA 1
ATOM 1443 C C . PHE A 1 183 ? -13.198 1.465 19.548 1.00 93.38 183 PHE A C 1
ATOM 1445 O O . PHE A 1 183 ? -12.908 1.355 20.742 1.00 93.38 183 PHE A O 1
ATOM 1452 N N . LEU A 1 184 ? -13.720 2.593 19.056 1.00 90.94 184 LEU A N 1
ATOM 1453 C CA . LEU A 1 184 ? -13.809 3.836 19.823 1.00 90.94 184 LEU A CA 1
ATOM 1454 C C . LEU A 1 184 ? -15.057 3.933 20.696 1.00 90.94 184 LEU A C 1
ATOM 1456 O O . LEU A 1 184 ? -14.980 4.523 21.773 1.00 90.94 184 LEU A O 1
ATOM 1460 N N . GLU A 1 185 ? -16.204 3.407 20.264 1.00 90.88 185 GLU A N 1
ATOM 1461 C CA . GLU A 1 185 ? -17.462 3.574 21.001 1.00 90.88 185 GLU A CA 1
ATOM 1462 C C . GLU A 1 185 ? -17.415 3.027 22.433 1.00 90.88 185 GLU A C 1
ATOM 1464 O O . GLU A 1 185 ? -17.834 3.751 23.342 1.00 90.88 185 GLU A O 1
ATOM 1469 N N . PRO A 1 186 ? -16.870 1.821 22.697 1.00 90.69 186 PRO A N 1
ATOM 1470 C CA . PRO A 1 186 ? -16.757 1.324 24.066 1.00 90.69 186 PRO A CA 1
ATOM 1471 C C . PRO A 1 186 ? -15.909 2.249 24.948 1.00 90.69 186 PRO A C 1
ATOM 1473 O O . PRO A 1 186 ? -16.257 2.512 26.099 1.00 90.69 186 PRO A O 1
ATOM 1476 N N . LYS A 1 187 ? -14.823 2.803 24.391 1.00 88.50 187 LYS A N 1
ATOM 1477 C CA . LYS A 1 187 ? -13.926 3.723 25.102 1.00 88.50 187 LYS A CA 1
ATOM 1478 C C . LYS A 1 187 ? -14.600 5.061 25.387 1.00 88.50 187 LYS A C 1
ATOM 1480 O O . LYS A 1 187 ? -14.465 5.573 26.494 1.00 88.50 187 LYS A O 1
ATOM 1485 N N . LYS A 1 188 ? -15.358 5.603 24.428 1.00 86.75 188 LYS A N 1
ATOM 1486 C CA . LYS A 1 188 ? -16.144 6.834 24.612 1.00 86.75 188 LYS A CA 1
ATOM 1487 C C . LYS A 1 188 ? -17.162 6.677 25.742 1.00 86.75 188 LYS A C 1
ATOM 1489 O O . LYS A 1 188 ? -17.144 7.476 26.673 1.00 86.75 188 LYS A O 1
ATOM 1494 N N . LYS A 1 189 ? -17.950 5.595 25.721 1.00 90.06 189 LYS A N 1
ATOM 1495 C CA . LYS A 1 189 ? -18.934 5.282 26.773 1.00 90.06 189 LYS A CA 1
ATOM 1496 C C . LYS A 1 189 ? -18.281 5.143 28.149 1.00 90.06 189 LYS A C 1
ATOM 1498 O O . LYS A 1 189 ? -18.805 5.647 29.139 1.00 90.06 189 LYS A O 1
ATOM 1503 N N . LEU A 1 190 ? -17.117 4.491 28.219 1.00 88.44 190 LEU A N 1
ATOM 1504 C CA . LEU A 1 190 ? -16.369 4.359 29.469 1.00 88.44 190 LEU A CA 1
ATOM 1505 C C . LEU A 1 190 ? -15.890 5.718 29.992 1.00 88.44 190 LEU A C 1
ATOM 1507 O O . LEU A 1 190 ? -16.050 6.002 31.177 1.00 88.44 190 LEU A O 1
ATOM 1511 N N . VAL A 1 191 ? -15.328 6.563 29.122 1.00 86.88 191 VAL A N 1
ATOM 1512 C CA . VAL A 1 191 ? -14.893 7.916 29.495 1.00 86.88 191 VAL A CA 1
ATOM 1513 C C . VAL A 1 191 ? -16.076 8.722 30.021 1.00 86.88 191 VAL A C 1
ATOM 1515 O O . VAL A 1 191 ? -15.986 9.255 31.121 1.00 86.88 191 VAL A O 1
ATOM 1518 N N . GLU A 1 192 ? -17.198 8.757 29.301 1.00 89.94 192 GLU A N 1
ATOM 1519 C CA . GLU A 1 192 ? -18.422 9.448 29.730 1.00 89.94 192 GLU A CA 1
ATOM 1520 C C . GLU A 1 192 ? -18.899 8.973 31.106 1.00 89.94 192 GLU A C 1
ATOM 1522 O O . GLU A 1 192 ? -19.167 9.796 31.983 1.00 89.94 192 GLU A O 1
ATOM 1527 N N . ARG A 1 193 ? -18.906 7.655 31.340 1.00 90.12 193 ARG A N 1
ATOM 1528 C CA . ARG A 1 193 ? -19.283 7.090 32.638 1.00 90.12 193 ARG A CA 1
ATOM 1529 C C . ARG A 1 193 ? -18.321 7.496 33.754 1.00 90.12 193 ARG A C 1
ATOM 1531 O O . ARG A 1 193 ? -18.761 7.813 34.857 1.00 90.12 193 ARG A O 1
ATOM 1538 N N . VAL A 1 194 ? -17.015 7.516 33.490 1.00 87.88 194 VAL A N 1
ATOM 1539 C CA . VAL A 1 194 ? -16.013 7.986 34.461 1.00 87.88 194 VAL A CA 1
ATOM 1540 C C . VAL A 1 194 ? -16.214 9.469 34.778 1.00 87.88 194 VAL A C 1
ATOM 1542 O O . VAL A 1 194 ? -16.122 9.850 35.946 1.00 87.88 194 VAL A O 1
ATOM 1545 N N . ARG A 1 195 ? -16.528 10.302 33.777 1.00 87.31 195 ARG A N 1
ATOM 1546 C CA . ARG A 1 195 ? -16.829 11.728 33.986 1.00 87.31 195 ARG A CA 1
ATOM 1547 C C . ARG A 1 195 ? -18.056 11.926 34.867 1.00 87.31 195 ARG A C 1
ATOM 1549 O O . ARG A 1 195 ? -18.019 12.725 35.799 1.00 87.31 195 ARG A O 1
ATOM 1556 N N . GLU A 1 196 ? -19.125 11.183 34.596 1.00 91.19 196 GLU A N 1
ATOM 1557 C CA . GLU A 1 196 ? -20.354 11.214 35.391 1.00 91.19 196 GLU A CA 1
ATOM 1558 C C . GLU A 1 196 ? -20.072 10.864 36.860 1.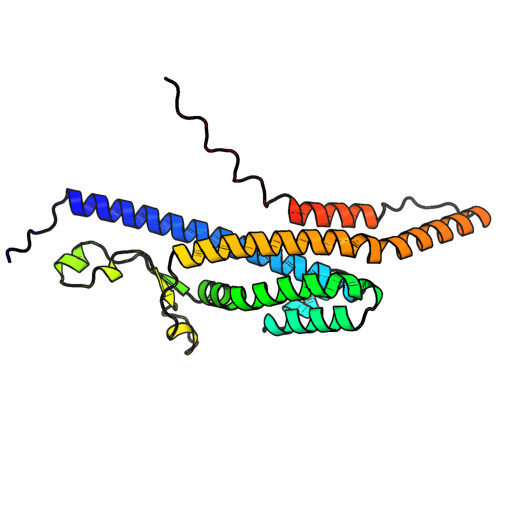00 91.19 196 GLU A C 1
ATOM 1560 O O . GLU A 1 196 ? -20.424 11.628 37.758 1.00 91.19 196 GLU A O 1
ATOM 1565 N N . LEU A 1 197 ? -19.347 9.767 37.105 1.00 90.94 197 LEU A N 1
ATOM 1566 C CA . LEU A 1 197 ? -18.979 9.332 38.454 1.00 90.94 197 LEU A CA 1
ATOM 1567 C C . LEU A 1 197 ? -18.090 10.353 39.179 1.00 90.94 197 LEU A C 1
ATOM 1569 O O . LEU A 1 197 ? -18.289 10.610 40.365 1.00 90.94 197 LEU A O 1
ATOM 1573 N N . ARG A 1 198 ? -17.136 10.980 38.480 1.00 86.88 198 ARG A N 1
ATOM 1574 C CA . ARG A 1 198 ? -16.291 12.044 39.050 1.00 86.88 198 ARG A CA 1
ATOM 1575 C C . ARG A 1 198 ? -17.088 13.289 39.418 1.00 86.88 198 ARG A C 1
ATOM 1577 O O . ARG A 1 198 ? -16.845 13.859 40.479 1.00 86.88 198 ARG A O 1
ATOM 1584 N N . ARG A 1 199 ? -18.060 13.675 38.584 1.00 89.75 199 ARG A N 1
ATOM 1585 C CA . ARG A 1 199 ? -18.978 14.785 38.872 1.00 89.75 199 ARG A CA 1
ATOM 1586 C C . ARG A 1 199 ? -19.800 14.500 40.125 1.00 89.75 199 ARG A C 1
ATOM 1588 O O . ARG A 1 199 ? -19.905 15.367 40.985 1.00 89.75 199 ARG A O 1
ATOM 1595 N N . MET A 1 200 ? -20.323 13.280 40.258 1.00 91.38 200 MET A N 1
ATOM 1596 C CA . MET A 1 200 ? -21.038 12.847 41.465 1.00 91.38 200 MET A CA 1
ATOM 1597 C C . MET A 1 200 ? -20.140 12.852 42.712 1.00 91.38 200 MET A C 1
ATOM 1599 O O . MET A 1 200 ? -20.623 13.119 43.806 1.00 91.38 200 MET A O 1
ATOM 1603 N N . ALA A 1 201 ? -18.839 12.600 42.549 1.00 92.88 201 ALA A N 1
ATOM 1604 C CA . ALA A 1 201 ? -17.849 12.634 43.624 1.00 92.88 201 ALA A CA 1
ATOM 1605 C C . ALA A 1 201 ? -17.275 14.038 43.923 1.00 92.88 201 ALA A C 1
ATOM 1607 O O . ALA A 1 201 ? -16.430 14.163 44.806 1.00 92.88 201 ALA A O 1
ATOM 1608 N N . GLY A 1 202 ? -17.688 15.086 43.198 1.00 91.69 202 GLY A N 1
ATOM 1609 C CA . GLY A 1 202 ? -17.201 16.456 43.405 1.00 91.69 202 GLY A CA 1
ATOM 1610 C C . GLY A 1 202 ? -15.762 16.717 42.934 1.00 91.69 202 GLY A C 1
ATOM 1611 O O . GLY A 1 202 ? -15.126 17.653 43.413 1.00 91.69 202 GLY A O 1
ATOM 1612 N N . VAL A 1 203 ? -15.224 15.910 42.012 1.00 87.31 203 VAL A N 1
ATOM 1613 C CA . VAL A 1 203 ? -13.856 16.073 41.483 1.00 87.31 203 VAL A CA 1
ATOM 1614 C C . VAL A 1 203 ? -13.858 17.001 40.259 1.00 87.31 203 VAL A C 1
ATOM 1616 O O . VAL A 1 203 ? -14.580 16.744 39.296 1.00 87.31 203 VAL A O 1
ATOM 1619 N N . VAL A 1 204 ? -13.029 18.053 40.269 1.00 79.31 204 VAL A N 1
ATOM 1620 C CA . VAL A 1 204 ? -12.870 19.014 39.154 1.00 79.31 204 VAL A CA 1
ATOM 1621 C C . VAL A 1 204 ? -12.033 18.398 38.022 1.00 79.31 204 VAL A C 1
ATOM 1623 O O . VAL A 1 204 ? -10.971 17.827 38.273 1.00 79.31 204 VAL A O 1
ATOM 1626 N N . GLU A 1 205 ? -12.505 18.493 36.774 1.00 71.00 205 GLU A N 1
ATOM 1627 C CA . GLU A 1 205 ? -11.802 17.953 35.599 1.00 71.00 205 GLU A CA 1
ATOM 1628 C C . GLU A 1 205 ? -10.675 18.876 35.101 1.00 71.00 205 GLU A C 1
ATOM 1630 O O . GLU A 1 205 ? -10.888 20.081 34.980 1.00 71.00 205 GLU A O 1
ATOM 1635 N N . PRO A 1 206 ? -9.507 18.328 34.713 1.00 63.38 206 PRO A N 1
ATOM 1636 C CA . PRO A 1 206 ? -8.619 18.996 33.769 1.00 63.38 206 PRO A CA 1
ATOM 1637 C C . PRO A 1 206 ? -9.169 18.867 32.337 1.00 63.38 206 PRO A C 1
ATOM 1639 O O . PRO A 1 206 ? -9.708 17.820 31.967 1.00 63.38 206 PRO A O 1
ATOM 1642 N N . GLU A 1 207 ? -8.994 19.901 31.512 1.00 59.56 207 GLU A N 1
ATOM 1643 C CA . GLU A 1 207 ? -9.277 19.818 30.076 1.00 59.56 207 GLU A CA 1
ATOM 1644 C C . GLU A 1 207 ? -8.371 18.766 29.426 1.00 59.56 207 GLU A C 1
ATOM 1646 O O . GLU A 1 207 ? -7.146 18.893 29.406 1.00 59.56 207 GLU A O 1
ATOM 1651 N N . VAL A 1 208 ? -8.973 17.706 28.885 1.00 61.38 208 VAL A N 1
ATOM 1652 C CA . VAL A 1 208 ? -8.267 16.720 28.065 1.00 61.38 208 VAL A CA 1
ATOM 1653 C C . VAL A 1 208 ? -8.899 16.724 26.684 1.00 61.38 208 VAL A C 1
ATOM 1655 O O . VAL A 1 208 ? -10.059 16.347 26.514 1.00 61.38 208 VAL A O 1
ATOM 1658 N N . GLU A 1 209 ? -8.110 17.144 25.700 1.00 60.78 209 GLU A N 1
ATOM 1659 C CA . GLU A 1 209 ? -8.454 17.075 24.285 1.00 60.78 209 GLU A CA 1
ATOM 1660 C C . GLU A 1 209 ? -8.814 15.628 23.900 1.00 60.78 209 GLU A C 1
ATOM 1662 O O . GLU A 1 209 ? -8.099 14.676 24.231 1.00 60.78 209 GLU A O 1
ATOM 1667 N N . SER A 1 210 ? -9.947 15.446 23.221 1.00 66.50 210 SER A N 1
ATOM 1668 C CA . SER A 1 210 ? -10.517 14.130 22.930 1.00 66.50 210 SER A CA 1
ATOM 1669 C C . SER A 1 210 ? -9.596 13.304 22.023 1.00 66.50 210 SER A C 1
ATOM 1671 O O . SER A 1 210 ? -9.429 13.596 20.839 1.00 66.50 210 SER A O 1
ATOM 1673 N N . THR A 1 211 ? -9.046 12.202 22.543 1.00 65.94 211 THR A N 1
ATOM 1674 C CA . THR A 1 211 ? -8.253 11.219 21.775 1.00 65.94 211 THR A CA 1
ATOM 1675 C C . THR A 1 211 ? -8.983 10.728 20.516 1.00 65.94 211 THR A C 1
ATOM 1677 O O . THR A 1 211 ? -8.346 10.393 19.519 1.00 65.94 211 THR A O 1
ATOM 1680 N N . ALA A 1 212 ? -10.321 10.722 20.527 1.00 61.12 212 ALA A N 1
ATOM 1681 C CA . ALA A 1 212 ? -11.131 10.332 19.378 1.00 61.12 212 ALA A CA 1
ATOM 1682 C C . ALA A 1 212 ? -11.087 11.359 18.232 1.00 61.12 212 ALA A C 1
ATOM 1684 O O . ALA A 1 212 ? -11.103 10.961 17.070 1.00 61.12 212 ALA A O 1
ATOM 1685 N N . GLU A 1 213 ? -10.994 12.657 18.529 1.00 66.94 213 GLU A N 1
ATOM 1686 C CA . GLU A 1 213 ? -10.892 13.704 17.501 1.00 66.94 213 GLU A CA 1
ATOM 1687 C C . GLU A 1 213 ? -9.527 13.681 16.812 1.00 66.94 213 GLU A C 1
ATOM 1689 O O . GLU A 1 213 ? -9.452 13.789 15.588 1.00 66.94 213 GLU A O 1
ATOM 1694 N N . LYS A 1 214 ? -8.448 13.453 17.575 1.00 73.69 214 LYS A N 1
ATOM 1695 C CA . LYS A 1 214 ? -7.104 13.246 17.007 1.00 73.69 214 LYS A CA 1
ATOM 1696 C C . LYS A 1 214 ? -7.065 12.029 16.085 1.00 73.69 214 LYS A C 1
ATOM 1698 O O . LYS A 1 214 ? -6.462 12.082 15.018 1.00 73.69 214 LYS A O 1
ATOM 1703 N N . PHE A 1 215 ? -7.740 10.951 16.479 1.00 69.12 215 PHE A N 1
ATOM 1704 C CA . PHE A 1 215 ? -7.790 9.716 15.706 1.00 69.12 215 PHE A CA 1
ATOM 1705 C C . PHE A 1 215 ? -8.579 9.861 14.394 1.00 69.12 215 PHE A C 1
ATOM 1707 O O . PHE A 1 215 ? -8.104 9.423 13.349 1.00 69.12 215 PHE A O 1
ATOM 1714 N N . LEU A 1 216 ? -9.746 10.516 14.417 1.00 68.44 216 LEU A N 1
ATOM 1715 C CA . LEU A 1 216 ? -10.547 10.741 13.207 1.00 68.44 216 LEU A CA 1
ATOM 1716 C C . LEU A 1 216 ? -9.835 11.662 12.207 1.00 68.44 216 LEU A C 1
ATOM 1718 O O . LEU A 1 216 ? -9.765 11.323 11.029 1.00 68.44 216 LEU A O 1
ATOM 1722 N N . LYS A 1 217 ? -9.195 12.742 12.680 1.00 73.50 217 LYS A N 1
ATOM 1723 C CA . LYS A 1 217 ? -8.354 13.602 11.826 1.00 73.50 217 LYS A CA 1
ATOM 1724 C C . LYS A 1 217 ? -7.240 12.813 11.134 1.00 73.50 217 LYS A C 1
ATOM 1726 O O . LYS A 1 217 ? -6.935 13.068 9.973 1.00 73.50 217 LYS A O 1
ATOM 1731 N N . HIS A 1 218 ? -6.651 11.840 11.828 1.00 70.88 218 HIS A N 1
ATOM 1732 C CA . HIS A 1 218 ? -5.611 10.991 11.255 1.00 70.88 218 HIS A CA 1
ATOM 1733 C C . HIS A 1 218 ? -6.155 10.025 10.185 1.00 70.88 218 HIS A C 1
ATOM 1735 O O . HIS A 1 218 ? -5.515 9.847 9.153 1.00 70.88 218 HIS A O 1
ATOM 1741 N N . ILE A 1 219 ? -7.352 9.453 10.374 1.00 69.31 219 ILE A N 1
ATOM 1742 C CA . ILE A 1 219 ? -8.024 8.646 9.334 1.00 69.31 219 ILE A CA 1
ATOM 1743 C C . ILE A 1 219 ? -8.347 9.495 8.100 1.00 69.31 219 ILE A C 1
ATOM 1745 O O . ILE A 1 219 ? -8.167 9.035 6.972 1.00 69.31 219 ILE A O 1
ATOM 1749 N N . ASP A 1 220 ? -8.803 10.732 8.286 1.00 68.31 220 ASP A N 1
ATOM 1750 C CA . ASP A 1 220 ? -9.112 11.620 7.165 1.00 68.31 220 ASP A CA 1
ATOM 1751 C C . ASP A 1 220 ? -7.846 12.025 6.401 1.00 68.31 220 ASP A C 1
ATOM 1753 O O . ASP A 1 220 ? -7.840 12.004 5.171 1.00 68.31 220 ASP A O 1
ATOM 1757 N N . MET A 1 221 ? -6.730 12.266 7.097 1.00 65.44 221 MET A N 1
ATOM 1758 C CA . MET A 1 221 ? -5.427 12.491 6.456 1.00 65.44 221 MET A CA 1
ATOM 1759 C C . MET A 1 221 ? -4.988 11.329 5.554 1.00 65.44 221 MET A C 1
ATOM 1761 O O . MET A 1 221 ? -4.396 11.576 4.504 1.00 65.44 221 MET A O 1
ATOM 1765 N N . LEU A 1 222 ? -5.301 10.080 5.918 1.00 61.34 222 LEU A N 1
ATOM 1766 C CA . LEU A 1 222 ? -5.002 8.915 5.077 1.00 61.34 222 LEU A CA 1
ATOM 1767 C C . LEU A 1 222 ? -5.840 8.884 3.781 1.00 61.34 222 LEU A C 1
ATOM 1769 O O . LEU A 1 222 ? -5.430 8.243 2.818 1.00 61.34 222 LEU A O 1
ATOM 1773 N N . ASN A 1 223 ? -6.972 9.600 3.723 1.00 55.72 223 ASN A N 1
ATOM 1774 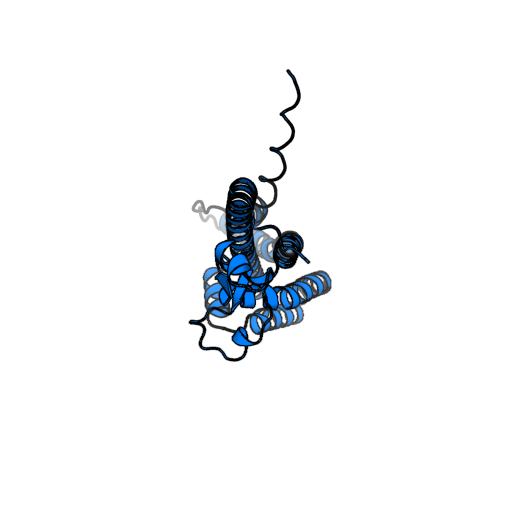C CA . ASN A 1 223 ? -7.890 9.616 2.576 1.00 55.72 223 ASN A CA 1
ATOM 1775 C C . ASN A 1 223 ? -7.742 10.848 1.653 1.00 55.72 223 ASN A C 1
ATOM 1777 O O . ASN A 1 223 ? -8.118 10.778 0.485 1.00 55.72 223 ASN A O 1
ATOM 1781 N N . VAL A 1 224 ? -7.210 11.979 2.135 1.00 51.81 224 VAL A N 1
ATOM 1782 C CA . VAL A 1 224 ? -7.291 13.290 1.441 1.00 51.81 224 VAL A CA 1
ATOM 1783 C C . VAL A 1 224 ? -6.314 13.470 0.259 1.00 51.81 224 VAL A C 1
ATOM 1785 O O . VAL A 1 224 ? -6.488 14.383 -0.542 1.00 51.81 224 VAL A O 1
ATOM 1788 N N . VAL A 1 225 ? -5.321 12.595 0.064 1.00 49.62 225 VAL A N 1
ATOM 1789 C CA . VAL A 1 225 ? -4.315 12.752 -1.021 1.00 49.62 225 VAL A CA 1
ATOM 1790 C C . VAL A 1 225 ? -4.594 11.845 -2.235 1.00 49.62 225 VAL A C 1
ATOM 1792 O O . VAL A 1 225 ? -3.773 11.740 -3.138 1.00 49.62 225 VAL A O 1
ATOM 1795 N N . GLY A 1 226 ? -5.746 11.166 -2.271 1.00 45.16 226 GLY A N 1
ATOM 1796 C CA . GLY A 1 226 ? -6.149 10.303 -3.391 1.00 45.16 226 GLY A CA 1
ATOM 1797 C C . GLY A 1 226 ? -6.958 10.995 -4.494 1.00 45.16 226 GLY A C 1
ATOM 1798 O O . GLY A 1 226 ? -7.209 10.377 -5.519 1.00 45.16 226 GLY A O 1
ATOM 1799 N N . THR A 1 227 ? -7.394 12.244 -4.297 1.00 45.28 227 THR A N 1
ATOM 1800 C CA . THR A 1 227 ? -8.394 12.888 -5.174 1.00 45.28 227 THR A CA 1
ATOM 1801 C C . THR A 1 227 ? -7.960 14.213 -5.800 1.00 45.28 227 THR A C 1
ATOM 1803 O O . THR A 1 227 ? -8.728 14.778 -6.568 1.00 45.28 227 THR A O 1
ATOM 1806 N N . ARG A 1 228 ? -6.761 14.739 -5.509 1.00 46.34 228 ARG A N 1
ATOM 1807 C CA . ARG A 1 228 ? -6.376 16.092 -5.961 1.00 46.34 228 ARG A CA 1
ATOM 1808 C C . ARG A 1 228 ? -5.702 16.191 -7.332 1.00 46.34 228 ARG A C 1
ATOM 1810 O O . ARG A 1 228 ? -5.654 17.292 -7.862 1.00 46.34 228 ARG A O 1
ATOM 1817 N N . ASP A 1 229 ? -5.274 15.085 -7.935 1.00 47.75 229 ASP A N 1
ATOM 1818 C CA . ASP A 1 229 ? -4.516 15.136 -9.200 1.00 47.75 229 ASP A CA 1
ATOM 1819 C C . ASP A 1 229 ? -5.377 14.905 -10.461 1.00 47.75 229 ASP A C 1
ATOM 1821 O O . ASP A 1 229 ? -4.839 14.801 -11.560 1.00 47.75 229 ASP A O 1
ATOM 1825 N N . GLY A 1 230 ? -6.711 14.834 -10.329 1.00 45.91 230 GLY A N 1
ATOM 1826 C CA . GLY A 1 230 ? -7.628 14.518 -11.436 1.00 45.91 230 GLY A CA 1
ATOM 1827 C C . GLY A 1 230 ? -8.408 15.687 -12.057 1.00 45.91 230 GLY A C 1
ATOM 1828 O O . GLY A 1 230 ? -9.037 15.484 -13.086 1.00 45.91 230 GLY A O 1
ATOM 1829 N N . GLU A 1 231 ? -8.395 16.895 -11.478 1.00 45.03 231 GLU A N 1
ATOM 1830 C CA . GLU A 1 231 ? -9.307 17.991 -11.894 1.00 45.03 231 GLU A CA 1
ATOM 1831 C C . GLU A 1 231 ? -8.632 19.175 -12.621 1.00 45.03 231 GLU A C 1
ATOM 1833 O O . GLU A 1 231 ? -9.257 20.209 -12.852 1.00 45.03 231 GLU A O 1
ATOM 1838 N N . HIS A 1 232 ? -7.371 19.050 -13.047 1.00 45.38 232 HIS A N 1
ATOM 1839 C CA . HIS A 1 232 ? -6.667 20.121 -13.773 1.00 45.38 232 HIS A CA 1
ATOM 1840 C C . HIS A 1 232 ? -6.086 19.674 -15.120 1.00 45.38 232 HIS A C 1
ATOM 1842 O O . HIS A 1 232 ? -4.900 19.841 -15.382 1.00 45.38 232 HIS A O 1
ATOM 1848 N N . ARG A 1 233 ? -6.930 19.142 -16.009 1.00 47.53 233 ARG A N 1
ATOM 1849 C CA . ARG A 1 233 ? -6.684 19.126 -17.463 1.00 47.53 233 ARG A CA 1
ATOM 1850 C C . ARG A 1 233 ? -8.012 19.194 -18.213 1.00 47.53 233 ARG A C 1
ATOM 1852 O O . ARG A 1 233 ? -8.440 18.201 -18.776 1.00 47.53 233 ARG A O 1
ATOM 1859 N N . ASP A 1 234 ? -8.673 20.348 -18.169 1.00 48.16 234 ASP A N 1
ATOM 1860 C CA . ASP A 1 234 ? -9.720 20.658 -19.153 1.00 48.16 234 ASP A CA 1
ATOM 1861 C C . ASP A 1 234 ? -9.995 22.169 -19.238 1.00 48.16 234 ASP A C 1
ATOM 1863 O O . ASP A 1 234 ? -11.102 22.635 -18.999 1.00 48.16 234 ASP A O 1
ATOM 1867 N N . GLN A 1 235 ? -8.956 22.972 -19.499 1.00 48.00 235 GLN A N 1
ATOM 1868 C CA . GLN A 1 235 ? -9.110 24.359 -19.967 1.00 48.00 235 GLN A CA 1
ATOM 1869 C C . GLN A 1 235 ? -7.935 24.744 -20.872 1.00 48.00 235 GLN A C 1
ATOM 1871 O O . GLN A 1 235 ? -7.064 25.524 -20.497 1.00 48.00 235 GLN A O 1
ATOM 1876 N N . SER A 1 236 ? -7.915 24.200 -22.083 1.00 49.34 236 SER A N 1
ATOM 1877 C CA . SER A 1 236 ? -7.214 24.831 -23.201 1.00 49.34 236 SER A CA 1
ATOM 1878 C C . SER A 1 236 ? -7.897 24.446 -24.505 1.00 49.34 236 SER A C 1
ATOM 1880 O O . SER A 1 236 ? -7.386 23.633 -25.257 1.00 49.34 236 SER A O 1
ATOM 1882 N N . ASP A 1 237 ? -9.069 25.031 -24.733 1.00 48.75 237 ASP A N 1
ATOM 1883 C CA . ASP A 1 237 ? -9.557 25.319 -26.077 1.00 48.75 237 ASP A CA 1
ATOM 1884 C C . ASP A 1 237 ? -10.459 26.549 -25.999 1.00 48.75 237 ASP A C 1
ATOM 1886 O O . ASP A 1 237 ? -11.531 26.534 -25.391 1.00 48.75 237 ASP A O 1
ATOM 1890 N N . GLY A 1 238 ? -9.982 27.658 -26.566 1.00 55.03 238 GLY A N 1
ATOM 1891 C CA . GLY A 1 238 ? -10.759 28.889 -26.634 1.00 55.03 238 GLY A CA 1
ATOM 1892 C C . GLY A 1 238 ? -9.953 30.175 -26.769 1.00 55.03 238 GLY A C 1
ATOM 1893 O O . GLY A 1 238 ? -10.121 31.056 -25.926 1.00 55.03 238 GLY A O 1
ATOM 1894 N N . LYS A 1 239 ? -9.132 30.296 -27.821 1.00 46.78 239 LYS A N 1
ATOM 1895 C CA . LYS A 1 239 ? -9.100 31.418 -28.790 1.00 46.78 239 LYS A CA 1
ATOM 1896 C C . LYS A 1 239 ? -7.812 31.442 -29.601 1.00 46.78 239 LYS A C 1
ATOM 1898 O O . LYS A 1 239 ? -6.733 31.336 -28.986 1.00 46.78 239 LYS A O 1
#

pLDDT: mean 84.2, std 15.06, range [44.84, 98.44]

Mean predicted aligned error: 9.28 Å